Protein AF-A0A1J1GXZ6-F1 (afdb_monomer)

Foldseek 3Di:
DDDDPVVVVVVVVVVVVVVVVVVVVVVCVVVVVVVVVVVVVVVVVVVPDDDDDDDDDDDDDQPLVRLVVVVVVVLVVLVVVVVVLVVVLVVLLVVLVVVLLVVLVVLDDPVLCVVCVVVVVVLLVVLLVVLVPLLVVLVVLVVVLSVVLVVCVSVVVDVPSPVVSVVSSVVSVVSNVVSSVVSSVSSVVSSVVVSCVSRVVDDPPDDD

Radius of gyration: 25.33 Å; Cα contacts (8 Å, |Δi|>4): 51; chains: 1; bounding box: 65×29×76 Å

Organism: Plasmodium gallinaceum (NCBI:txid5849)

Solvent-accessible surface area (backbone atoms only — not comparable to full-atom values): 12063 Å² total; per-residue (Å²): 136,84,76,53,72,67,56,51,52,53,50,50,53,50,51,52,52,50,52,50,54,51,55,54,52,67,60,42,66,66,46,55,66,54,51,55,55,52,53,55,48,54,61,60,58,73,76,68,80,82,89,84,83,92,81,81,87,78,97,64,83,75,49,76,65,55,55,50,50,56,49,50,54,50,52,54,52,52,53,51,54,51,51,50,52,52,50,52,50,54,49,52,53,52,51,48,53,52,52,52,55,50,51,46,61,72,59,34,56,80,63,56,39,62,74,42,45,63,61,52,52,51,48,52,52,52,52,50,57,73,48,41,59,64,52,51,51,45,52,50,50,50,55,49,51,61,62,50,45,57,56,40,48,76,71,58,75,41,90,65,43,66,66,57,50,50,52,53,49,50,51,54,50,50,52,46,51,48,47,52,49,55,40,50,52,50,46,52,48,57,47,53,54,50,45,49,72,76,33,70,87,50,84,85,77,78,85,129

Nearest PDB structures (foldseek):
  3tul-assembly5_D  TM=3.861E-01  e=1.653E+00  Salmonella enterica subsp. enterica serovar Typhimurium
  6ixg-assembly2_B  TM=2.944E-01  e=1.564E+00  Homo sapiens
  6z6f-assembly1_C  TM=2.605E-01  e=9.727E+00  Saccharomyces cerevisiae S288C

Mean predicted aligned error: 15.23 Å

Structure (mmCIF, N/CA/C/O backbone):
data_AF-A0A1J1GXZ6-F1
#
_entry.id   AF-A0A1J1GXZ6-F1
#
loop_
_atom_site.group_PDB
_atom_site.id
_atom_site.type_symbol
_atom_site.label_atom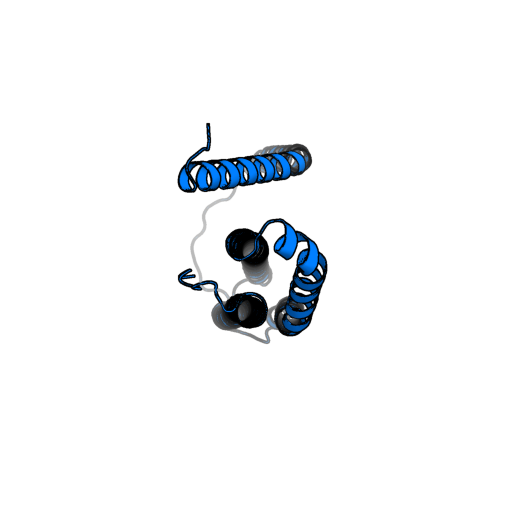_id
_atom_site.label_alt_id
_atom_site.label_comp_id
_atom_site.label_asym_id
_atom_site.label_entity_id
_atom_site.label_seq_id
_atom_site.pdbx_PDB_ins_code
_atom_site.Cartn_x
_atom_site.Cartn_y
_atom_site.Cartn_z
_atom_site.occupancy
_atom_site.B_iso_or_equiv
_atom_site.auth_seq_id
_atom_site.auth_comp_id
_atom_site.auth_asym_id
_atom_site.auth_atom_id
_atom_site.pdbx_PDB_model_num
ATOM 1 N N . MET A 1 1 ? 40.784 -0.610 -13.387 1.00 44.62 1 MET A N 1
ATOM 2 C CA . MET A 1 1 ? 40.343 -1.800 -12.629 1.00 44.62 1 MET A CA 1
ATOM 3 C C . MET A 1 1 ? 38.820 -1.776 -12.645 1.00 44.62 1 MET A C 1
ATOM 5 O O . MET A 1 1 ? 38.249 -0.899 -12.014 1.00 44.62 1 MET A O 1
ATOM 9 N N . MET A 1 2 ? 38.166 -2.590 -13.483 1.00 50.25 2 MET A N 1
ATOM 10 C CA . MET A 1 2 ? 36.698 -2.664 -13.496 1.00 50.25 2 MET A CA 1
ATOM 11 C C . MET A 1 2 ? 36.267 -3.551 -12.330 1.00 50.25 2 MET A C 1
ATOM 13 O O . MET A 1 2 ? 36.657 -4.715 -12.270 1.00 50.25 2 MET A O 1
ATOM 17 N N . PHE A 1 3 ? 35.522 -2.992 -11.380 1.00 57.12 3 PHE A N 1
ATOM 18 C CA . PHE A 1 3 ? 34.920 -3.782 -10.312 1.00 57.12 3 PHE A CA 1
ATOM 19 C C . PHE A 1 3 ? 33.878 -4.741 -10.898 1.00 57.12 3 PHE A C 1
ATOM 21 O O . PHE A 1 3 ? 33.215 -4.420 -11.886 1.00 57.12 3 PHE A O 1
ATOM 28 N N . SER A 1 4 ? 33.743 -5.933 -10.312 1.00 74.50 4 SER A N 1
ATOM 29 C CA . SER A 1 4 ? 32.741 -6.901 -10.762 1.00 74.50 4 SER A CA 1
ATOM 30 C C . SER A 1 4 ? 31.329 -6.345 -10.549 1.00 74.50 4 SER A C 1
ATOM 32 O O . SER A 1 4 ? 31.084 -5.609 -9.592 1.00 74.50 4 SER A O 1
ATOM 34 N N . LYS A 1 5 ? 30.378 -6.719 -11.417 1.00 57.16 5 LYS A N 1
ATOM 35 C CA . LYS A 1 5 ? 28.967 -6.305 -11.295 1.00 57.16 5 LYS A CA 1
ATOM 36 C C . LYS A 1 5 ? 28.413 -6.557 -9.886 1.00 57.16 5 LYS A C 1
ATOM 38 O O . LYS A 1 5 ? 27.773 -5.678 -9.324 1.00 57.16 5 LYS A O 1
ATOM 43 N N . ASN A 1 6 ? 28.755 -7.692 -9.276 1.00 60.62 6 ASN A N 1
ATOM 44 C CA . ASN A 1 6 ? 28.324 -8.024 -7.916 1.00 60.62 6 ASN A CA 1
ATOM 45 C C . ASN A 1 6 ? 28.905 -7.065 -6.868 1.00 60.62 6 ASN A C 1
ATOM 47 O O . ASN A 1 6 ? 28.189 -6.640 -5.970 1.00 60.62 6 ASN A O 1
ATOM 51 N N . PHE A 1 7 ? 30.174 -6.668 -6.999 1.00 70.56 7 PHE A N 1
ATOM 52 C CA . PHE A 1 7 ? 30.777 -5.684 -6.097 1.00 70.56 7 PHE A CA 1
ATOM 53 C C . PHE A 1 7 ? 30.070 -4.330 -6.188 1.00 70.56 7 PHE A C 1
ATOM 55 O O . PHE A 1 7 ? 29.802 -3.708 -5.167 1.00 70.56 7 PHE A O 1
ATOM 62 N N . ILE A 1 8 ? 29.717 -3.902 -7.401 1.00 69.69 8 ILE A N 1
ATOM 63 C CA . ILE A 1 8 ? 28.993 -2.650 -7.638 1.00 69.69 8 ILE A CA 1
ATOM 64 C C . ILE A 1 8 ? 27.598 -2.712 -6.994 1.00 69.69 8 ILE A C 1
ATOM 66 O O . ILE A 1 8 ? 27.220 -1.780 -6.292 1.00 69.69 8 ILE A O 1
ATOM 70 N N . ILE A 1 9 ? 26.873 -3.826 -7.142 1.00 63.03 9 ILE A N 1
ATOM 71 C CA . ILE A 1 9 ? 25.551 -4.040 -6.522 1.00 63.03 9 ILE A CA 1
ATOM 72 C C . ILE A 1 9 ? 25.630 -3.953 -5.000 1.00 63.03 9 ILE A C 1
ATOM 74 O O . ILE A 1 9 ? 24.875 -3.198 -4.385 1.00 63.03 9 ILE A O 1
ATOM 78 N N . TYR A 1 10 ? 26.561 -4.688 -4.388 1.00 69.75 10 TYR A N 1
ATOM 79 C CA . TYR A 1 10 ? 26.744 -4.656 -2.939 1.00 69.75 10 TYR A CA 1
ATOM 80 C C . TYR A 1 10 ? 27.151 -3.266 -2.457 1.00 69.75 10 TYR A C 1
ATOM 82 O O . TYR A 1 10 ? 26.628 -2.790 -1.454 1.00 69.75 10 TYR A O 1
ATOM 90 N N . PHE A 1 11 ? 28.041 -2.593 -3.186 1.00 74.06 11 PHE A N 1
ATOM 91 C CA . PHE A 1 11 ? 28.529 -1.273 -2.814 1.00 74.06 11 PHE A CA 1
ATOM 92 C C . PHE A 1 11 ? 27.434 -0.208 -2.894 1.00 74.06 11 PHE A C 1
ATOM 94 O O . PHE A 1 11 ? 27.272 0.555 -1.947 1.00 74.06 11 PHE A O 1
ATOM 101 N N . PHE A 1 12 ? 26.644 -0.172 -3.971 1.00 72.06 12 PHE A N 1
ATOM 102 C CA . PHE A 1 12 ? 25.539 0.780 -4.087 1.00 72.06 12 PHE A CA 1
ATOM 103 C C . PHE A 1 12 ? 24.415 0.469 -3.098 1.00 72.06 12 PHE A C 1
ATOM 105 O O . PHE A 1 12 ? 23.937 1.388 -2.441 1.00 72.06 12 PHE A O 1
ATOM 112 N N . SER A 1 13 ? 24.055 -0.802 -2.900 1.00 69.12 13 SER A N 1
ATOM 113 C CA . SER A 1 13 ? 23.049 -1.187 -1.896 1.00 69.12 13 SER A CA 1
ATOM 114 C C . SER A 1 13 ? 23.479 -0.776 -0.485 1.00 69.12 13 SER A C 1
ATOM 116 O O . SER A 1 13 ? 22.686 -0.224 0.274 1.00 69.12 13 SER A O 1
ATOM 118 N N . LEU A 1 14 ? 24.760 -0.967 -0.149 1.00 68.00 14 LEU A N 1
ATOM 119 C CA . LEU A 1 14 ? 25.337 -0.539 1.124 1.00 68.00 14 LEU A CA 1
ATOM 120 C C . LEU A 1 14 ? 25.385 0.992 1.244 1.00 68.00 14 LEU A C 1
ATOM 122 O O . LEU A 1 14 ? 25.041 1.532 2.291 1.00 68.00 14 LEU A O 1
ATOM 126 N N . LEU A 1 15 ? 25.780 1.700 0.183 1.00 80.00 15 LEU A N 1
ATOM 127 C CA . LEU A 1 15 ? 25.839 3.163 0.149 1.00 80.00 15 LEU A CA 1
ATOM 128 C C . LEU A 1 15 ? 24.450 3.777 0.366 1.00 80.00 15 LEU A C 1
ATOM 130 O O . LEU A 1 15 ? 24.304 4.704 1.160 1.00 80.00 15 LEU A O 1
ATOM 134 N N . PHE A 1 16 ? 23.427 3.240 -0.300 1.00 68.94 16 PHE A N 1
ATOM 135 C CA . PHE A 1 16 ? 22.048 3.695 -0.154 1.00 68.94 16 PHE A CA 1
ATOM 136 C C . PHE A 1 16 ? 21.459 3.338 1.212 1.00 68.94 16 PHE A C 1
ATOM 138 O O . PHE A 1 16 ? 20.809 4.189 1.816 1.00 68.94 16 PHE A O 1
ATOM 145 N N . LEU A 1 17 ? 21.747 2.147 1.751 1.00 72.38 17 LEU A N 1
ATOM 146 C CA . LEU A 1 17 ? 21.379 1.785 3.124 1.00 72.38 17 LEU A CA 1
ATOM 147 C C . LEU A 1 17 ? 21.993 2.765 4.135 1.00 72.38 17 LEU A C 1
ATOM 149 O O . LEU A 1 17 ? 21.307 3.244 5.032 1.00 72.38 17 LEU A O 1
ATOM 153 N N . LEU A 1 18 ? 23.273 3.110 3.970 1.00 62.41 18 LEU A N 1
ATOM 154 C CA . LEU A 1 18 ? 23.967 4.064 4.836 1.00 62.41 18 LEU A CA 1
ATOM 155 C C . LEU A 1 18 ? 23.393 5.481 4.708 1.00 62.41 18 LEU A C 1
ATOM 157 O O . LEU A 1 18 ? 23.176 6.137 5.725 1.00 62.41 18 LEU A O 1
ATOM 161 N N . LEU A 1 19 ? 23.093 5.942 3.492 1.00 68.38 19 LEU A N 1
ATOM 162 C CA . LEU A 1 19 ? 22.430 7.231 3.254 1.00 68.38 19 LEU A CA 1
ATOM 163 C C . LEU A 1 19 ? 21.035 7.280 3.885 1.00 68.38 19 LEU A C 1
ATOM 165 O O . LEU A 1 19 ? 20.679 8.283 4.502 1.00 68.38 19 LEU A O 1
ATOM 169 N N . HIS A 1 20 ? 20.274 6.190 3.797 1.00 61.88 20 HIS A N 1
ATOM 170 C CA . HIS A 1 20 ? 18.962 6.072 4.423 1.00 61.88 20 HIS A CA 1
ATOM 171 C C . HIS A 1 20 ? 19.062 6.084 5.956 1.00 61.88 20 HIS A C 1
ATOM 173 O O . HIS A 1 20 ? 18.360 6.851 6.612 1.00 61.88 20 HIS A O 1
ATOM 179 N N . CYS A 1 21 ? 20.009 5.338 6.533 1.00 55.59 21 CYS A N 1
ATOM 180 C CA . CYS A 1 21 ? 20.290 5.356 7.971 1.00 55.59 21 CYS A CA 1
ATOM 181 C C . CYS A 1 21 ? 20.705 6.748 8.476 1.00 55.59 21 CYS A C 1
ATOM 183 O O . CYS A 1 21 ? 20.302 7.148 9.569 1.00 55.59 21 CYS A O 1
ATOM 185 N N . MET A 1 22 ? 21.495 7.500 7.700 1.00 61.09 22 MET A N 1
ATOM 186 C CA . MET A 1 22 ? 21.878 8.870 8.057 1.00 61.09 22 MET A CA 1
ATOM 187 C C . MET A 1 22 ? 20.708 9.854 7.948 1.00 61.09 22 MET A C 1
ATOM 189 O O . MET A 1 22 ? 20.562 10.715 8.814 1.00 61.09 22 MET A O 1
ATOM 193 N N . HIS A 1 23 ? 19.846 9.707 6.939 1.00 56.53 23 HIS A N 1
ATOM 194 C CA . HIS A 1 23 ? 18.619 10.496 6.809 1.00 56.53 23 HIS A CA 1
ATOM 195 C C . HIS A 1 23 ? 17.664 10.264 7.997 1.00 56.53 23 HIS A C 1
ATOM 197 O O . HIS A 1 23 ? 17.141 11.215 8.577 1.00 56.53 23 HIS A O 1
ATOM 203 N N . ASP A 1 24 ? 17.503 9.012 8.431 1.00 51.62 24 ASP A N 1
ATOM 204 C CA . ASP A 1 24 ? 16.690 8.657 9.601 1.00 51.62 24 ASP A CA 1
ATOM 205 C C . ASP A 1 24 ? 17.293 9.151 10.926 1.00 51.62 24 ASP A C 1
ATOM 207 O O . ASP A 1 24 ? 16.566 9.550 11.839 1.00 51.62 24 ASP A O 1
ATOM 211 N N . MET A 1 25 ? 18.625 9.167 11.047 1.00 53.25 25 MET A N 1
ATOM 212 C CA . MET A 1 25 ? 19.315 9.753 12.203 1.00 53.25 25 MET A CA 1
ATOM 213 C C . MET A 1 25 ? 19.098 11.269 12.296 1.00 53.25 25 MET A C 1
ATOM 215 O O . MET A 1 25 ? 18.894 11.772 13.400 1.00 53.25 25 MET A O 1
ATOM 219 N N . LEU A 1 26 ? 19.046 11.982 11.165 1.00 48.38 26 LEU A N 1
ATOM 220 C CA . LEU A 1 26 ? 18.772 13.425 11.138 1.00 48.38 26 LEU A CA 1
ATOM 221 C C . LEU A 1 26 ? 17.354 13.764 11.638 1.00 48.38 26 LEU A C 1
ATOM 223 O O . LEU A 1 26 ? 17.140 14.805 12.256 1.00 48.38 26 LEU A O 1
ATOM 227 N N . HIS A 1 27 ? 16.381 12.867 11.446 1.00 46.84 27 HIS A N 1
ATOM 228 C CA . HIS A 1 27 ? 15.033 13.019 12.005 1.00 46.84 27 HIS A CA 1
ATOM 229 C C . HIS A 1 27 ? 14.925 12.628 13.490 1.00 46.84 27 HIS A C 1
ATOM 231 O O . HIS A 1 27 ? 13.992 13.065 14.172 1.00 46.84 27 HIS A O 1
ATOM 237 N N . LYS A 1 28 ? 15.877 11.852 14.029 1.00 46.91 28 LYS A N 1
ATOM 238 C CA . LYS A 1 28 ? 15.872 11.406 15.434 1.00 46.91 28 LYS A CA 1
ATOM 239 C C . LYS A 1 28 ? 16.368 12.452 16.436 1.00 46.91 28 LYS A C 1
ATOM 241 O O . LYS A 1 28 ? 16.038 12.325 17.616 1.00 46.91 28 LYS A O 1
ATOM 246 N N . GLU A 1 29 ? 17.064 13.510 16.020 1.00 43.66 29 GLU A N 1
ATOM 247 C CA . GLU A 1 29 ? 17.437 14.595 16.949 1.00 43.66 29 GLU A CA 1
ATOM 248 C C . GLU A 1 29 ? 16.209 15.333 17.517 1.00 43.66 29 GLU A C 1
ATOM 250 O O . GLU A 1 29 ? 16.221 15.733 18.681 1.00 43.66 29 GLU A O 1
ATOM 255 N N . ASN A 1 30 ? 15.085 15.370 16.789 1.00 42.62 30 ASN A N 1
ATOM 256 C CA . ASN A 1 30 ? 13.807 15.871 17.317 1.00 42.62 30 ASN A CA 1
ATOM 257 C C . ASN A 1 30 ? 13.096 14.886 18.270 1.00 42.62 30 ASN A C 1
ATOM 259 O O . ASN A 1 30 ? 12.279 15.304 19.090 1.00 42.62 30 ASN A O 1
ATOM 263 N N . LEU A 1 31 ? 13.417 13.588 18.219 1.00 40.34 31 LEU A N 1
ATOM 264 C CA . LEU A 1 31 ? 12.841 12.563 19.103 1.00 40.34 31 LEU A CA 1
ATOM 265 C C . LEU A 1 31 ? 13.472 12.563 20.501 1.00 40.34 31 LEU A C 1
ATOM 267 O O . LEU A 1 31 ? 12.797 12.214 21.472 1.00 40.34 31 LEU A O 1
ATOM 271 N N . ARG A 1 32 ? 14.734 12.994 20.634 1.00 37.97 32 ARG A N 1
ATOM 272 C CA . ARG A 1 32 ? 15.436 13.038 21.929 1.00 37.97 32 ARG A CA 1
ATOM 273 C C . ARG A 1 32 ? 14.768 14.013 22.910 1.00 37.97 32 ARG A C 1
ATOM 275 O O . ARG A 1 32 ? 14.572 13.665 24.070 1.00 37.97 32 ARG A O 1
ATOM 282 N N . LEU A 1 33 ? 14.291 15.157 22.410 1.00 43.38 33 LEU A N 1
ATOM 283 C CA . LEU A 1 33 ?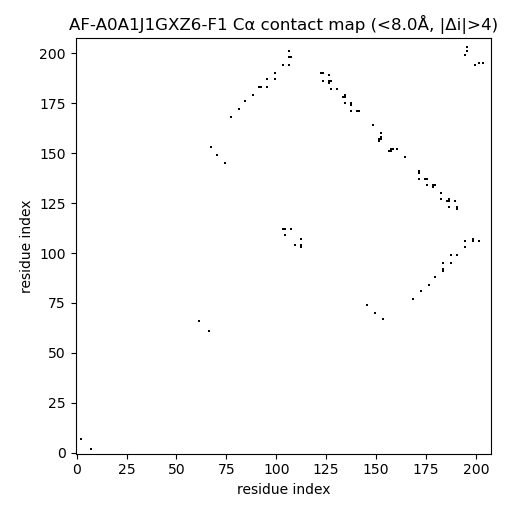 13.518 16.139 23.187 1.00 43.38 33 LEU A CA 1
ATOM 284 C C . LEU A 1 33 ? 12.126 15.629 23.610 1.00 43.38 33 LEU A C 1
ATOM 286 O O . LEU A 1 33 ? 11.600 16.050 24.642 1.00 43.38 33 LEU A O 1
ATOM 290 N N . VAL A 1 34 ? 11.518 14.722 22.839 1.00 43.41 34 VAL A N 1
ATOM 291 C CA . VAL A 1 34 ? 10.197 14.140 23.146 1.00 43.41 34 VAL A CA 1
ATOM 292 C C . VAL A 1 34 ? 10.315 12.999 24.163 1.00 43.41 34 VAL A C 1
ATOM 294 O O . VAL A 1 34 ? 9.481 12.889 25.064 1.00 43.41 34 VAL A O 1
ATOM 297 N N . LEU A 1 35 ? 11.372 12.189 24.070 1.00 39.31 35 LEU A N 1
ATOM 298 C CA . LEU A 1 35 ? 11.645 11.094 25.004 1.00 39.31 35 LEU A CA 1
ATOM 299 C C . LEU A 1 35 ? 12.059 11.598 26.394 1.00 39.31 35 LEU A C 1
ATOM 301 O O . LEU A 1 35 ? 11.560 11.069 27.387 1.00 39.31 35 LEU A O 1
ATOM 305 N N . GLU A 1 36 ? 12.861 12.666 26.487 1.00 42.88 36 GLU A N 1
ATOM 306 C CA . GLU A 1 36 ? 13.208 13.280 27.781 1.00 42.88 36 GLU A CA 1
ATOM 307 C C . GLU A 1 36 ? 11.971 13.831 28.511 1.00 42.88 36 GLU A C 1
ATOM 309 O O . GLU A 1 36 ? 11.829 13.633 29.717 1.00 42.88 36 GLU A O 1
ATOM 314 N N . ARG A 1 37 ? 11.003 14.426 27.795 1.00 44.56 37 ARG A N 1
ATOM 315 C CA . ARG A 1 37 ? 9.745 14.901 28.407 1.00 44.56 37 ARG A CA 1
ATOM 316 C C . ARG A 1 37 ? 8.845 13.768 28.902 1.00 44.56 37 ARG A C 1
ATOM 318 O O . ARG A 1 37 ? 8.173 13.937 29.9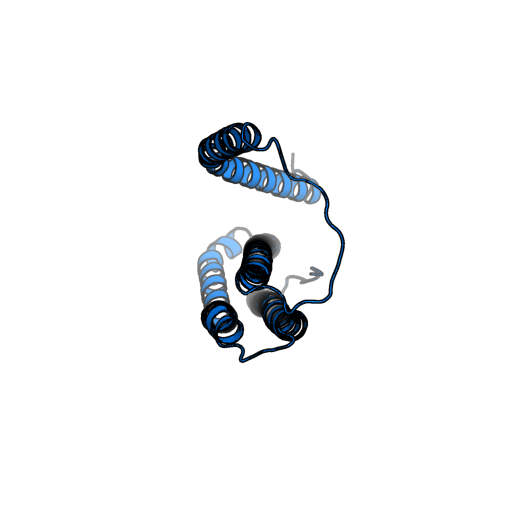18 1.00 44.56 37 ARG A O 1
ATOM 325 N N . ARG A 1 38 ? 8.807 12.631 28.198 1.00 42.94 38 ARG A N 1
ATOM 326 C CA . ARG A 1 38 ? 8.006 11.458 28.598 1.00 42.94 38 ARG A CA 1
ATOM 327 C C . ARG A 1 38 ? 8.602 10.768 29.826 1.00 42.94 38 ARG A C 1
ATOM 329 O O . ARG A 1 38 ? 7.859 10.418 30.734 1.00 42.94 38 ARG A O 1
ATOM 336 N N . TYR A 1 39 ? 9.927 10.646 29.885 1.00 41.38 39 TYR A N 1
ATOM 337 C CA . TYR A 1 39 ? 10.621 10.011 31.008 1.00 41.38 39 TYR A CA 1
ATOM 338 C C . TYR A 1 39 ? 10.498 10.824 32.308 1.00 41.38 39 TYR A C 1
ATOM 340 O O . TYR A 1 39 ? 10.236 10.261 33.367 1.00 41.38 39 TYR A O 1
ATOM 348 N N . VAL A 1 40 ? 10.588 12.160 32.226 1.00 49.84 40 VAL A N 1
ATOM 349 C CA . VAL A 1 40 ? 10.381 13.053 33.384 1.00 49.84 40 VAL A CA 1
ATOM 350 C C . VAL A 1 40 ? 8.938 13.000 33.901 1.00 49.84 40 VAL A C 1
ATOM 352 O O . VAL A 1 40 ? 8.727 13.077 35.108 1.00 49.84 40 VAL A O 1
ATOM 355 N N . ARG A 1 41 ? 7.944 12.822 33.018 1.00 48.97 41 ARG A N 1
ATOM 356 C CA . ARG A 1 41 ? 6.534 12.676 33.418 1.00 48.97 41 ARG A CA 1
ATOM 357 C C . ARG A 1 41 ? 6.278 11.358 34.160 1.00 48.97 41 ARG A C 1
ATOM 359 O O . ARG A 1 41 ? 5.707 11.391 35.241 1.00 48.97 41 ARG A O 1
ATOM 366 N N . ILE A 1 42 ? 6.802 10.245 33.646 1.00 53.66 42 ILE A N 1
ATOM 367 C CA . ILE A 1 42 ? 6.679 8.916 34.274 1.00 53.66 42 ILE A CA 1
ATOM 368 C C . ILE A 1 42 ? 7.375 8.880 35.649 1.00 53.66 42 ILE A C 1
ATOM 370 O O . ILE A 1 42 ? 6.864 8.293 36.597 1.00 53.66 42 ILE A O 1
ATOM 374 N N . LEU A 1 43 ? 8.517 9.562 35.800 1.00 45.44 43 LEU A N 1
ATOM 375 C CA . LEU A 1 43 ? 9.186 9.705 37.101 1.00 45.44 43 LEU A CA 1
ATOM 376 C C . LEU A 1 43 ? 8.407 10.582 38.098 1.00 45.44 43 LEU A C 1
ATOM 378 O O . LEU A 1 43 ? 8.559 10.402 39.304 1.00 45.44 43 LEU A O 1
ATOM 382 N N . ALA A 1 44 ? 7.591 11.527 37.623 1.00 50.84 44 ALA A N 1
ATOM 383 C CA . ALA A 1 44 ? 6.736 12.354 38.476 1.00 50.84 44 ALA A CA 1
ATOM 384 C C . ALA A 1 44 ? 5.442 11.630 38.894 1.00 50.84 44 ALA A C 1
ATOM 386 O O . ALA A 1 44 ? 4.947 11.866 39.995 1.00 50.84 44 ALA A O 1
ATOM 387 N N . GLU A 1 45 ? 4.922 10.745 38.041 1.00 52.44 45 GLU A N 1
ATOM 388 C CA . GLU A 1 45 ? 3.724 9.929 38.291 1.00 52.44 45 GLU A CA 1
ATOM 389 C C . GLU A 1 45 ? 4.014 8.776 39.272 1.00 52.44 45 GLU A C 1
ATOM 391 O O . GLU A 1 45 ? 3.243 8.566 40.204 1.00 52.44 45 GLU A O 1
ATOM 396 N N . ASN A 1 46 ? 5.192 8.143 39.199 1.00 46.06 46 ASN A N 1
ATOM 397 C CA . ASN A 1 46 ? 5.592 7.055 40.111 1.00 46.06 46 ASN A CA 1
ATOM 398 C C . ASN A 1 46 ? 5.878 7.479 41.570 1.00 46.06 46 ASN A C 1
ATOM 400 O O . ASN A 1 46 ? 6.150 6.626 42.409 1.00 46.06 46 ASN A O 1
ATOM 404 N N . ASN A 1 47 ? 5.835 8.775 41.895 1.00 46.16 47 ASN A N 1
ATOM 405 C CA . ASN A 1 47 ? 6.022 9.286 43.263 1.00 46.16 47 ASN A CA 1
ATOM 406 C C . ASN A 1 47 ? 4.695 9.538 44.010 1.00 46.16 47 ASN A C 1
ATOM 408 O O . ASN A 1 47 ? 4.708 10.189 45.057 1.00 46.16 47 ASN A O 1
ATOM 412 N N . ARG A 1 48 ? 3.546 9.098 43.473 1.00 48.56 48 ARG A N 1
ATOM 413 C CA . ARG A 1 48 ? 2.218 9.404 44.041 1.00 48.56 48 ARG A CA 1
ATOM 414 C C . ARG A 1 48 ? 1.338 8.223 44.441 1.00 48.56 48 ARG A C 1
ATOM 416 O O . ARG A 1 48 ? 0.241 8.481 44.919 1.00 48.56 48 ARG A O 1
ATOM 423 N N . GLU A 1 49 ? 1.789 6.982 44.332 1.00 42.50 49 GLU A N 1
ATOM 424 C CA . GLU A 1 49 ? 0.930 5.826 44.622 1.00 42.50 49 GLU A CA 1
ATOM 425 C C . GLU A 1 49 ? 1.511 4.954 45.738 1.00 42.50 49 GLU A C 1
ATOM 427 O O . GLU A 1 49 ? 2.026 3.864 45.509 1.00 42.50 49 GLU A O 1
ATOM 432 N N . ASP A 1 50 ? 1.398 5.458 46.968 1.00 41.50 50 ASP A N 1
ATOM 433 C CA . ASP A 1 50 ? 1.093 4.586 48.097 1.00 41.50 50 ASP A CA 1
ATOM 434 C C . ASP A 1 50 ? -0.435 4.501 48.207 1.00 41.50 50 ASP A C 1
ATOM 436 O O . ASP A 1 50 ? -1.126 5.519 48.136 1.00 41.50 50 ASP A O 1
ATOM 440 N N . ASP A 1 51 ? -0.906 3.281 48.469 1.00 42.88 51 ASP A N 1
ATOM 441 C CA . ASP A 1 51 ? -2.222 2.933 49.016 1.00 42.88 51 ASP A CA 1
ATOM 442 C C . ASP A 1 51 ? -3.334 2.567 48.014 1.00 42.88 51 ASP A C 1
ATOM 444 O O . ASP A 1 51 ? -4.231 3.360 47.748 1.00 42.88 51 ASP A O 1
ATOM 448 N N . ILE A 1 52 ? -3.361 1.303 47.553 1.00 39.59 52 ILE A N 1
ATOM 449 C CA . ILE A 1 52 ? -4.636 0.624 47.251 1.00 39.59 52 ILE A CA 1
ATOM 450 C C . ILE A 1 52 ? -4.657 -0.804 47.815 1.00 39.59 52 ILE A C 1
ATOM 452 O O . ILE A 1 52 ? -3.902 -1.701 47.440 1.00 39.59 52 ILE A O 1
ATOM 456 N N . CYS A 1 53 ? -5.601 -0.970 48.739 1.00 31.48 53 CYS A N 1
ATOM 457 C CA . CYS A 1 53 ? -6.043 -2.179 49.410 1.00 31.48 53 CYS A CA 1
ATOM 458 C C . CYS A 1 53 ? -6.791 -3.128 48.455 1.00 31.48 53 CYS A C 1
ATOM 460 O O . CYS A 1 53 ? -7.673 -2.726 47.700 1.00 31.48 53 CYS A O 1
ATOM 462 N N . ILE A 1 54 ? -6.459 -4.416 48.550 1.00 41.25 54 ILE A N 1
ATOM 463 C CA . ILE A 1 54 ? -7.091 -5.536 47.846 1.00 41.25 54 ILE A CA 1
ATOM 464 C C . ILE A 1 54 ? -8.552 -5.695 48.292 1.00 41.25 54 ILE A C 1
ATOM 466 O O . ILE A 1 54 ? -8.799 -5.938 49.476 1.00 41.25 54 ILE A O 1
ATOM 470 N N . LYS A 1 55 ? -9.505 -5.715 47.347 1.00 31.27 55 LYS A N 1
ATOM 471 C CA . LYS A 1 55 ? -10.773 -6.448 47.506 1.00 31.27 55 LYS A CA 1
ATOM 472 C C . LYS A 1 55 ? -11.228 -7.137 46.221 1.00 31.27 55 LYS A C 1
ATOM 474 O O . LYS A 1 55 ? -11.046 -6.664 45.110 1.00 31.27 55 LYS A O 1
ATOM 479 N N . THR A 1 56 ? -11.785 -8.311 46.466 1.00 30.25 56 THR A N 1
ATOM 480 C CA . THR A 1 56 ? -12.108 -9.415 45.572 1.00 30.25 56 THR A CA 1
ATOM 481 C C . THR A 1 56 ? -13.458 -9.233 44.869 1.00 30.25 56 THR A C 1
ATOM 483 O O . THR A 1 56 ? -14.419 -8.821 45.509 1.00 30.25 56 THR A O 1
ATOM 486 N N . GLN A 1 57 ? -13.484 -9.620 43.587 1.00 43.09 57 GLN A N 1
ATOM 487 C CA . GLN A 1 57 ? -14.585 -10.107 42.732 1.00 43.09 57 GLN A CA 1
ATOM 488 C C . GLN A 1 57 ? -16.046 -9.809 43.121 1.00 43.09 57 GLN A C 1
ATOM 490 O O . GLN A 1 57 ? -16.539 -10.321 44.122 1.00 43.09 57 GLN A O 1
ATOM 495 N N . ASN A 1 58 ? -16.785 -9.214 42.177 1.00 30.66 58 ASN A N 1
ATOM 496 C CA . ASN A 1 58 ? -18.109 -9.677 41.743 1.00 30.66 58 ASN A CA 1
ATOM 497 C C . ASN A 1 58 ? -18.375 -9.226 40.296 1.00 30.66 58 ASN A C 1
ATOM 499 O O . ASN A 1 58 ? -17.867 -8.200 39.865 1.00 30.66 58 ASN A O 1
ATOM 503 N N . LYS A 1 59 ? -19.130 -10.035 39.541 1.00 45.88 59 LYS A N 1
ATOM 504 C CA . LYS A 1 59 ? -19.627 -9.709 38.196 1.00 45.88 59 LYS A CA 1
ATOM 505 C C . LYS A 1 59 ? -20.571 -8.508 38.291 1.00 45.88 59 LYS A C 1
ATOM 507 O O . LYS A 1 59 ? -21.696 -8.681 38.752 1.00 45.88 59 LYS A O 1
ATOM 512 N N . GLU A 1 60 ? -20.133 -7.349 37.834 1.00 41.50 60 GLU A N 1
ATOM 513 C CA . GLU A 1 60 ? -20.957 -6.158 37.634 1.00 41.50 60 GLU A CA 1
ATOM 514 C C . GLU A 1 60 ? -20.713 -5.673 36.204 1.00 41.50 60 GLU A C 1
ATOM 516 O O . GLU A 1 60 ? -19.636 -5.893 35.658 1.00 41.50 60 GLU A O 1
ATOM 521 N N . GLU A 1 61 ? -21.754 -5.141 35.565 1.00 49.81 61 GLU A N 1
ATOM 522 C CA . GLU A 1 61 ? -21.654 -4.454 34.277 1.00 49.81 61 GLU A CA 1
ATOM 523 C C . GLU A 1 61 ? -20.463 -3.493 34.328 1.00 49.81 61 GLU A C 1
ATOM 525 O O . GLU A 1 61 ? -20.423 -2.653 35.230 1.00 49.81 61 GLU A O 1
ATOM 530 N N . ASP A 1 62 ? -19.498 -3.667 33.412 1.00 48.41 62 ASP A N 1
ATOM 531 C CA . ASP A 1 62 ? -18.279 -2.855 33.356 1.00 48.41 62 ASP A CA 1
ATOM 532 C C . ASP A 1 62 ? -18.660 -1.384 33.527 1.00 48.41 62 ASP A C 1
ATOM 534 O O . ASP A 1 62 ? -19.558 -0.873 32.839 1.00 48.41 62 ASP A O 1
ATOM 538 N N . SER A 1 63 ? -18.018 -0.707 34.481 1.00 54.59 63 SER A N 1
ATOM 539 C CA . SER A 1 63 ? -18.362 0.686 34.742 1.00 54.59 63 SER A CA 1
ATOM 540 C C . SER A 1 63 ? -18.119 1.504 33.460 1.00 54.59 63 SER A C 1
ATOM 542 O O . SER A 1 63 ? -17.209 1.177 32.689 1.00 54.59 63 SER A O 1
ATOM 544 N N . PRO A 1 64 ? -18.893 2.571 33.190 1.00 61.53 64 PRO A N 1
ATOM 545 C CA . PRO A 1 64 ? -18.722 3.382 31.981 1.00 61.53 64 PRO A CA 1
ATOM 546 C C . PRO A 1 64 ? -17.280 3.869 31.760 1.00 61.53 64 PRO A C 1
ATOM 548 O O . PRO A 1 64 ? -16.870 4.073 30.617 1.00 61.53 64 PRO A O 1
ATOM 551 N N . ASP A 1 65 ? -16.518 4.013 32.848 1.00 68.19 65 ASP A N 1
ATOM 552 C CA . ASP A 1 65 ? -15.115 4.417 32.839 1.00 68.19 65 ASP A CA 1
ATOM 553 C C . ASP A 1 65 ? -14.183 3.274 32.378 1.00 68.19 65 ASP A C 1
ATOM 555 O O . ASP A 1 65 ? -13.287 3.508 31.570 1.00 68.19 65 ASP A O 1
ATOM 559 N N . GLU A 1 66 ? -14.445 2.019 32.764 1.00 75.38 66 GLU A N 1
ATOM 560 C CA . GLU A 1 66 ? -13.642 0.851 32.349 1.00 75.38 66 GLU A CA 1
ATOM 561 C C . GLU A 1 66 ? -13.802 0.544 30.852 1.00 75.38 66 GLU A C 1
ATOM 563 O O . GLU A 1 66 ? -12.829 0.245 30.155 1.00 75.38 66 GLU A O 1
ATOM 568 N N . VAL A 1 67 ? -15.022 0.671 30.317 1.00 74.38 67 VAL A N 1
ATOM 569 C CA . VAL A 1 67 ? -15.288 0.501 28.876 1.00 74.38 67 VAL A CA 1
ATOM 570 C C . VAL A 1 67 ? -14.563 1.566 28.055 1.00 74.38 67 VAL A C 1
ATOM 572 O O . VAL A 1 67 ? -14.041 1.277 26.973 1.00 74.38 67 VAL A O 1
ATOM 575 N N . LEU A 1 68 ? -14.515 2.799 28.562 1.00 78.44 68 LEU A N 1
ATOM 576 C CA . LEU A 1 68 ? -13.847 3.909 27.896 1.00 78.44 68 LEU A CA 1
ATOM 577 C C . LEU A 1 68 ? -12.324 3.735 27.897 1.00 78.44 68 LEU A C 1
ATOM 579 O O . LEU A 1 68 ? -11.687 3.995 26.874 1.00 78.44 68 LEU A O 1
ATOM 583 N N . ASP A 1 69 ? -11.750 3.259 28.999 1.00 84.50 69 ASP A N 1
ATOM 584 C CA . ASP A 1 69 ? -10.320 2.967 29.101 1.00 84.50 69 ASP A CA 1
ATOM 585 C C . ASP A 1 69 ? -9.909 1.832 28.157 1.00 84.50 69 ASP A C 1
ATOM 587 O O . ASP A 1 69 ? -8.994 2.013 27.347 1.00 84.50 69 ASP A O 1
ATOM 591 N N . MET A 1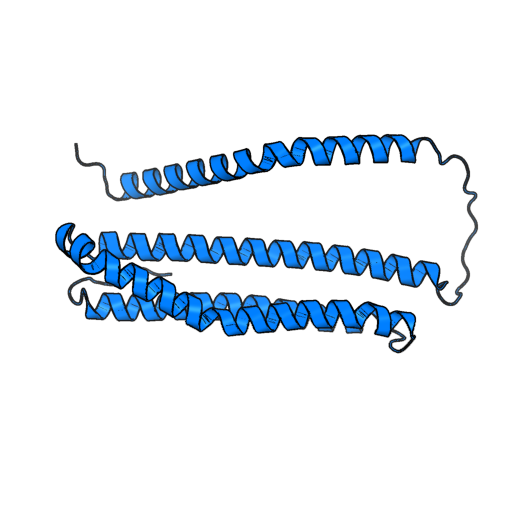 70 ? -10.656 0.723 28.133 1.00 84.00 70 MET A N 1
ATOM 592 C CA . MET A 1 70 ? -10.425 -0.373 27.181 1.00 84.00 70 MET A CA 1
ATOM 593 C C . MET A 1 70 ? -10.529 0.085 25.719 1.00 84.00 70 MET A C 1
ATOM 595 O O . MET A 1 70 ? -9.739 -0.327 24.865 1.00 84.00 70 MET A O 1
ATOM 599 N N . LEU A 1 71 ? -11.494 0.955 25.407 1.00 83.94 71 LEU A N 1
ATOM 600 C CA . LEU A 1 71 ? -11.635 1.534 24.072 1.00 83.94 71 LEU A CA 1
ATOM 601 C C . LEU A 1 71 ? -10.435 2.420 23.710 1.00 83.94 71 LEU A C 1
ATOM 603 O O . LEU A 1 71 ? -9.926 2.347 22.589 1.00 83.94 71 LEU A O 1
ATOM 607 N N . ASN A 1 72 ? -9.967 3.252 24.639 1.00 86.00 72 ASN A N 1
ATOM 608 C CA . ASN A 1 72 ? -8.814 4.119 24.417 1.00 86.00 72 ASN A CA 1
ATOM 609 C C . ASN A 1 72 ? -7.537 3.303 24.169 1.00 86.00 72 ASN A C 1
ATOM 611 O O . ASN A 1 72 ? -6.785 3.623 23.245 1.00 86.00 72 ASN A O 1
ATOM 615 N N . GLU A 1 73 ? -7.307 2.238 24.938 1.00 90.00 73 GLU A N 1
ATOM 616 C CA . GLU A 1 73 ? -6.186 1.315 24.725 1.00 90.00 73 GLU A CA 1
ATOM 617 C C . GLU A 1 73 ? -6.254 0.644 23.349 1.00 90.00 73 GLU A C 1
ATOM 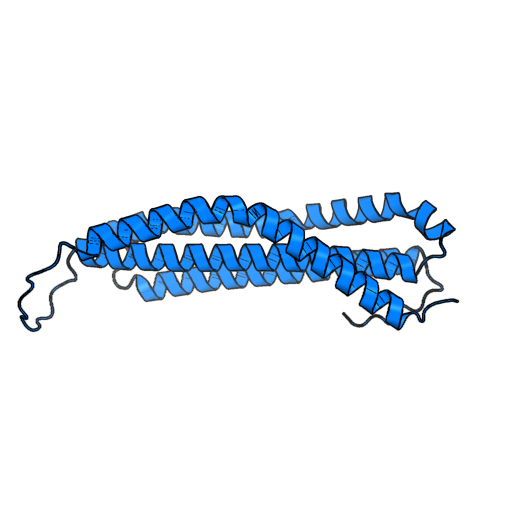619 O O . GLU A 1 73 ? -5.259 0.604 22.615 1.00 90.00 73 GLU A O 1
ATOM 624 N N . PHE A 1 74 ? -7.441 0.174 22.956 1.00 89.44 74 PHE A N 1
ATOM 625 C CA . PHE A 1 74 ? -7.657 -0.419 21.641 1.00 89.44 74 PHE A CA 1
ATOM 626 C C . PHE A 1 74 ? -7.371 0.577 20.507 1.00 89.44 74 PHE A C 1
ATOM 628 O O . PHE A 1 74 ? -6.644 0.250 19.565 1.00 89.44 74 PHE A O 1
ATOM 635 N N . ILE A 1 75 ? -7.874 1.812 20.605 1.00 88.31 75 ILE A N 1
ATOM 636 C CA . ILE A 1 75 ? -7.627 2.860 19.603 1.00 88.31 75 ILE A CA 1
ATOM 637 C C . ILE A 1 75 ? -6.127 3.146 19.480 1.00 88.31 75 ILE A C 1
ATOM 639 O O . ILE A 1 75 ? -5.621 3.220 18.361 1.00 88.31 75 ILE A O 1
ATOM 643 N N . GLN A 1 76 ? -5.398 3.249 20.596 1.00 91.00 76 GLN A N 1
ATOM 644 C CA . GLN A 1 76 ? -3.947 3.468 20.572 1.00 91.00 76 GLN A CA 1
ATOM 645 C C . GLN A 1 76 ? -3.199 2.321 19.883 1.00 91.00 76 GLN A C 1
ATOM 647 O O . GLN A 1 76 ? -2.281 2.562 19.092 1.00 91.00 76 GLN A O 1
ATOM 652 N N . LYS A 1 77 ? -3.589 1.069 20.154 1.00 92.69 77 LYS A N 1
ATOM 653 C CA . LYS A 1 77 ? -3.015 -0.108 19.490 1.00 92.69 77 LYS A CA 1
ATOM 654 C C . LYS A 1 77 ? -3.234 -0.041 17.979 1.00 92.69 77 LYS A C 1
ATOM 656 O O . LYS A 1 77 ? -2.284 -0.195 17.213 1.00 92.69 77 LYS A O 1
ATOM 661 N N . VAL A 1 78 ? -4.462 0.241 17.557 1.00 92.38 78 VAL A N 1
ATOM 662 C CA . VAL A 1 78 ? -4.828 0.328 16.141 1.00 92.38 78 VAL A CA 1
ATOM 663 C C . VAL A 1 78 ? -4.109 1.478 15.429 1.00 92.38 78 VAL A C 1
ATOM 665 O O . VAL A 1 78 ? -3.626 1.303 14.313 1.00 92.38 78 VAL A O 1
ATOM 668 N N . GLU A 1 79 ? -3.972 2.643 16.063 1.00 90.88 79 GLU A N 1
ATOM 669 C CA . GLU A 1 79 ? -3.200 3.762 15.508 1.00 90.88 79 GLU A CA 1
ATOM 670 C C . GLU A 1 79 ? -1.734 3.393 15.282 1.00 90.88 79 GLU A C 1
ATOM 672 O O . GLU A 1 79 ? -1.168 3.720 14.235 1.00 90.88 79 GLU A O 1
ATOM 677 N N . LYS A 1 80 ? -1.129 2.689 16.242 1.00 93.62 80 LYS A N 1
ATOM 678 C CA . LYS A 1 80 ? 0.253 2.226 16.131 1.00 93.62 80 LYS A CA 1
ATOM 679 C C . LYS A 1 80 ? 0.414 1.234 14.979 1.00 93.62 80 LYS A C 1
ATOM 681 O O . LYS A 1 80 ? 1.309 1.407 14.154 1.00 93.62 80 LYS A O 1
ATOM 686 N N . GLU A 1 81 ? -0.462 0.235 14.889 1.00 93.12 81 GLU A N 1
ATOM 687 C CA . GLU A 1 81 ? -0.449 -0.732 13.784 1.00 93.12 81 GLU A CA 1
ATOM 688 C C . GLU A 1 81 ? -0.655 -0.034 12.431 1.00 93.12 81 GLU A C 1
ATOM 690 O O . GLU A 1 81 ? 0.048 -0.318 11.462 1.00 93.12 81 GLU A O 1
ATOM 695 N N . TRP A 1 82 ? -1.566 0.938 12.355 1.00 93.12 82 TRP A N 1
ATOM 696 C CA . TRP A 1 82 ? -1.786 1.724 11.143 1.00 93.12 82 TRP A CA 1
ATOM 697 C C . TRP A 1 82 ? -0.548 2.535 10.732 1.00 93.12 82 TRP A C 1
ATOM 699 O O . TRP A 1 82 ? -0.209 2.616 9.548 1.00 93.12 82 TRP A O 1
ATOM 709 N N . GLU A 1 83 ? 0.166 3.126 11.690 1.00 91.19 83 GLU A N 1
ATOM 710 C CA . GLU A 1 83 ? 1.432 3.811 11.429 1.00 91.19 83 GLU A CA 1
ATOM 711 C C . GLU A 1 83 ? 2.499 2.844 10.889 1.00 91.19 83 GLU A C 1
ATOM 713 O O . GLU A 1 83 ? 3.209 3.177 9.936 1.00 91.19 83 GLU A O 1
ATOM 718 N N . GLU A 1 84 ? 2.590 1.637 11.448 1.00 90.88 84 GLU A N 1
ATOM 719 C CA . GLU A 1 84 ? 3.494 0.582 10.979 1.00 90.88 84 GLU A CA 1
ATOM 720 C C . GLU A 1 84 ? 3.161 0.134 9.546 1.00 90.88 84 GLU A C 1
ATOM 722 O O . GLU A 1 84 ? 4.064 0.049 8.710 1.00 90.88 84 GLU A O 1
ATOM 727 N N . LEU A 1 85 ? 1.878 -0.039 9.209 1.00 87.88 85 LEU A N 1
ATOM 728 C CA . LEU A 1 85 ? 1.437 -0.335 7.838 1.00 87.88 85 LEU A CA 1
ATOM 729 C C . LEU A 1 85 ? 1.817 0.784 6.860 1.00 87.88 85 LEU A C 1
ATOM 731 O O . LEU A 1 85 ? 2.291 0.516 5.756 1.00 87.88 85 LEU A O 1
ATOM 735 N N . ASN A 1 86 ? 1.667 2.049 7.264 1.00 87.44 86 ASN A N 1
ATOM 736 C CA . ASN A 1 86 ? 2.067 3.187 6.435 1.00 87.44 86 ASN A CA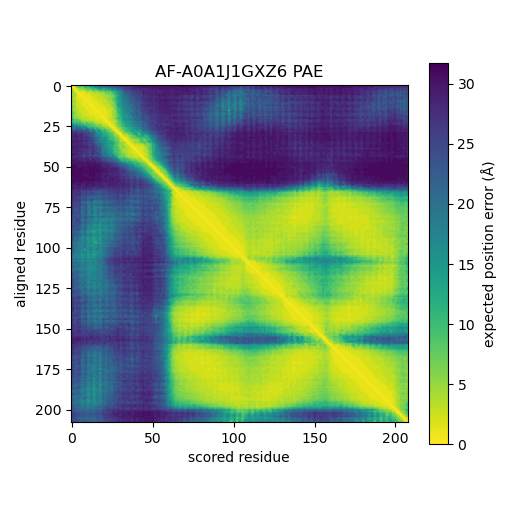 1
ATOM 737 C C . ASN A 1 86 ? 3.587 3.247 6.228 1.00 87.44 86 ASN A C 1
ATOM 739 O O . ASN A 1 86 ? 4.046 3.583 5.135 1.00 87.44 86 ASN A O 1
ATOM 743 N N . LYS A 1 87 ? 4.381 2.905 7.250 1.00 85.75 87 LYS A N 1
ATOM 744 C CA . LYS A 1 87 ? 5.842 2.775 7.122 1.00 85.75 87 LYS A CA 1
ATOM 745 C C . LYS A 1 87 ? 6.211 1.647 6.162 1.00 85.75 87 LYS A C 1
ATOM 747 O O . LYS A 1 87 ? 7.026 1.868 5.270 1.00 85.75 87 LYS A O 1
ATOM 752 N N . MET A 1 88 ? 5.572 0.483 6.287 1.00 85.81 88 MET A N 1
ATOM 753 C CA . MET A 1 88 ? 5.784 -0.656 5.390 1.00 85.81 88 MET A CA 1
ATOM 754 C C . MET A 1 88 ? 5.458 -0.299 3.935 1.00 85.81 88 MET A C 1
ATOM 756 O O . MET A 1 88 ? 6.232 -0.618 3.037 1.00 85.81 88 MET A O 1
ATOM 760 N N . GLN A 1 89 ? 4.346 0.401 3.699 1.00 83.50 89 GLN A N 1
ATOM 761 C CA . GLN A 1 89 ? 3.971 0.869 2.367 1.00 83.50 89 GLN A CA 1
ATOM 762 C C . GLN A 1 89 ? 5.039 1.806 1.783 1.00 83.50 89 GLN A C 1
ATOM 764 O O . GLN A 1 89 ? 5.501 1.588 0.669 1.00 83.50 89 GLN A O 1
ATOM 769 N N . LYS A 1 90 ? 5.486 2.820 2.539 1.00 82.56 90 LYS A N 1
ATOM 770 C CA . LYS A 1 90 ? 6.542 3.745 2.084 1.00 82.56 90 LYS A CA 1
ATOM 771 C C . LYS A 1 90 ? 7.854 3.025 1.777 1.00 82.56 90 LYS A C 1
ATOM 773 O O . LYS A 1 90 ? 8.537 3.375 0.813 1.00 82.56 90 LYS A O 1
ATOM 778 N N . PHE A 1 91 ? 8.202 2.030 2.591 1.00 77.56 91 PHE A N 1
ATOM 779 C CA . PHE A 1 91 ? 9.375 1.197 2.365 1.00 77.56 91 PHE A CA 1
ATOM 780 C C . PHE A 1 91 ? 9.253 0.416 1.051 1.00 77.56 91 PHE A C 1
ATOM 782 O O . PHE A 1 91 ? 10.135 0.544 0.207 1.00 77.56 91 PHE A O 1
ATOM 789 N N . LYS A 1 92 ? 8.133 -0.288 0.827 1.00 78.06 92 LYS A N 1
ATOM 790 C CA . LYS A 1 92 ? 7.857 -1.002 -0.434 1.00 78.06 92 LYS A CA 1
ATOM 791 C C . LYS A 1 92 ? 7.908 -0.078 -1.651 1.00 78.06 92 LYS A C 1
ATOM 793 O O . LYS A 1 92 ? 8.466 -0.451 -2.674 1.00 78.06 92 LYS A O 1
ATOM 798 N N . ASP A 1 93 ? 7.373 1.135 -1.537 1.00 77.25 93 ASP A N 1
ATOM 799 C CA . ASP A 1 93 ? 7.400 2.125 -2.620 1.00 77.25 93 ASP A CA 1
ATOM 800 C C . ASP A 1 93 ? 8.827 2.554 -2.970 1.00 77.25 93 ASP A C 1
ATOM 802 O O . ASP A 1 93 ? 9.173 2.712 -4.141 1.00 77.25 93 ASP A O 1
ATOM 806 N N . SER A 1 94 ? 9.659 2.737 -1.947 1.00 78.56 94 SER A N 1
ATOM 807 C CA . SER A 1 94 ? 11.061 3.126 -2.104 1.00 78.56 94 SER A CA 1
ATOM 808 C C . SER A 1 94 ? 11.890 1.987 -2.693 1.00 78.56 94 SER A C 1
ATOM 810 O O . SER A 1 94 ? 12.676 2.206 -3.614 1.00 78.56 94 SER A O 1
ATOM 812 N N . GLU A 1 95 ? 11.676 0.769 -2.194 1.00 78.50 95 GLU A N 1
ATOM 813 C CA . GLU A 1 95 ? 12.292 -0.455 -2.699 1.00 78.50 95 GLU A CA 1
ATOM 814 C C . GLU A 1 95 ? 11.940 -0.672 -4.171 1.00 78.50 95 GLU A C 1
ATOM 816 O O . GLU A 1 95 ? 12.837 -0.852 -4.991 1.00 78.50 95 GLU A O 1
ATOM 821 N N . LEU A 1 96 ? 10.659 -0.549 -4.524 1.00 78.75 96 LEU A N 1
ATOM 822 C CA . LEU A 1 96 ? 10.184 -0.676 -5.894 1.00 78.75 96 LEU A CA 1
ATOM 823 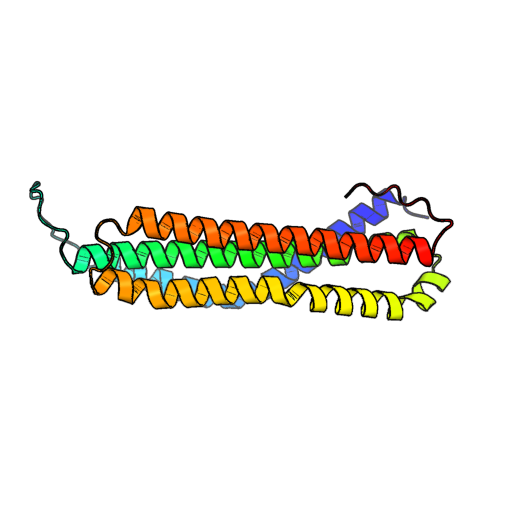C C . LEU A 1 96 ? 10.826 0.369 -6.812 1.00 78.75 96 LEU A C 1
ATOM 825 O O . LEU A 1 96 ? 11.388 0.008 -7.838 1.00 78.75 96 LEU A O 1
ATOM 829 N N . LYS A 1 97 ? 10.834 1.656 -6.439 1.00 76.75 97 LYS A N 1
ATOM 830 C CA . LYS A 1 97 ? 11.500 2.705 -7.238 1.00 76.75 97 LYS A CA 1
ATOM 831 C C . LYS A 1 97 ? 12.973 2.392 -7.493 1.00 76.75 97 LYS A C 1
ATOM 833 O O . LYS A 1 97 ? 13.456 2.561 -8.613 1.00 76.75 97 LYS A O 1
ATOM 838 N N . LEU A 1 98 ? 13.689 1.946 -6.463 1.00 77.31 98 LEU A N 1
ATOM 839 C CA . LEU A 1 98 ? 15.104 1.598 -6.570 1.00 77.31 98 LEU A CA 1
ATOM 840 C C . LEU A 1 98 ? 15.311 0.420 -7.525 1.00 77.31 98 LEU A C 1
ATOM 842 O O . LEU A 1 98 ? 16.157 0.480 -8.414 1.00 77.31 98 LEU A O 1
ATOM 846 N N . MET A 1 99 ? 14.510 -0.623 -7.341 1.00 76.75 99 MET A N 1
ATOM 847 C CA . MET A 1 99 ? 14.509 -1.838 -8.140 1.00 76.75 99 MET A CA 1
ATOM 848 C C . MET A 1 99 ? 14.286 -1.559 -9.630 1.00 76.75 99 MET A C 1
ATOM 850 O O . MET A 1 99 ? 15.082 -1.995 -10.461 1.00 76.75 99 MET A O 1
ATOM 854 N N . LEU A 1 100 ? 13.256 -0.782 -9.968 1.00 77.94 100 LEU A N 1
ATOM 855 C CA . LEU A 1 100 ? 12.954 -0.431 -11.358 1.00 77.94 100 LEU A CA 1
ATOM 856 C C . LEU A 1 100 ? 14.074 0.440 -11.948 1.00 77.94 100 LEU A C 1
ATOM 858 O O . LEU A 1 100 ? 14.563 0.162 -13.037 1.00 77.94 100 LEU A O 1
ATOM 862 N N . THR A 1 101 ? 14.588 1.416 -11.190 1.00 77.19 101 THR A N 1
ATOM 863 C CA . THR A 1 101 ? 15.685 2.289 -11.660 1.00 77.19 101 THR A CA 1
ATOM 864 C C . THR A 1 101 ? 16.940 1.478 -11.966 1.00 77.19 101 THR A C 1
ATOM 866 O O . THR A 1 101 ? 17.637 1.720 -12.954 1.00 77.19 101 THR A O 1
ATOM 869 N N . TYR A 1 102 ? 17.225 0.485 -11.127 1.00 76.69 102 TYR A N 1
ATOM 870 C CA . TYR A 1 102 ? 18.343 -0.420 -11.322 1.00 76.69 102 TYR A CA 1
ATOM 871 C C . TYR A 1 102 ? 18.173 -1.283 -12.575 1.00 76.69 102 TYR A C 1
ATOM 873 O O . TYR A 1 102 ? 19.109 -1.402 -13.366 1.00 76.69 102 TYR A O 1
ATOM 881 N N . GLU A 1 103 ? 16.988 -1.850 -12.798 1.00 76.44 103 GLU A N 1
ATOM 882 C CA . GLU A 1 103 ? 16.738 -2.641 -14.000 1.00 76.44 103 GLU A CA 1
ATOM 883 C C . GLU A 1 103 ? 16.843 -1.790 -15.272 1.00 76.44 103 GLU A C 1
ATOM 885 O O . GLU A 1 103 ? 17.392 -2.260 -16.267 1.00 76.44 103 GLU A O 1
ATOM 890 N N . MET A 1 104 ? 16.423 -0.520 -15.238 1.00 74.25 104 MET A N 1
ATOM 891 C CA . MET A 1 104 ? 16.573 0.400 -16.372 1.00 74.25 104 MET A CA 1
ATOM 892 C C . MET A 1 104 ? 18.050 0.612 -16.697 1.00 74.25 104 MET A C 1
ATOM 894 O O . MET A 1 104 ? 18.465 0.517 -17.851 1.00 74.25 104 MET A O 1
ATOM 898 N N . TYR A 1 105 ? 18.857 0.857 -15.664 1.00 75.19 105 TYR A N 1
ATOM 899 C CA . TYR A 1 105 ? 20.299 1.024 -15.802 1.00 75.19 105 TYR A CA 1
ATOM 900 C C . TYR A 1 105 ? 20.986 -0.232 -16.355 1.00 75.19 105 TYR A C 1
ATOM 902 O O . TYR A 1 105 ? 21.968 -0.130 -17.085 1.00 75.19 105 TYR A O 1
ATOM 910 N N . LEU A 1 106 ? 20.490 -1.423 -16.009 1.00 77.50 106 LEU A N 1
ATOM 911 C CA . LEU A 1 106 ? 21.008 -2.671 -16.564 1.00 77.50 106 LEU A CA 1
ATOM 912 C C . LEU A 1 106 ? 20.558 -2.928 -18.006 1.00 77.50 106 LEU A C 1
ATOM 914 O O . LEU A 1 106 ? 21.322 -3.543 -18.752 1.00 77.50 106 LEU A O 1
ATOM 918 N N . SER A 1 107 ? 19.341 -2.507 -18.356 1.00 72.38 107 SER A N 1
ATOM 919 C CA . SER A 1 107 ? 18.689 -2.814 -19.636 1.00 72.38 107 SER A CA 1
ATOM 920 C C . SER A 1 107 ? 19.133 -1.905 -20.780 1.00 72.38 107 SER A C 1
ATOM 922 O O . SER A 1 107 ? 19.075 -2.312 -21.937 1.00 72.38 107 SER A O 1
ATOM 924 N N . ALA A 1 108 ? 19.594 -0.696 -20.461 1.00 75.38 108 ALA A N 1
ATOM 925 C CA . ALA A 1 108 ? 19.971 0.325 -21.428 1.00 75.38 108 ALA A CA 1
ATOM 926 C C . ALA A 1 108 ? 21.493 0.535 -21.486 1.00 75.38 108 ALA A C 1
ATOM 928 O O . ALA A 1 108 ? 22.201 0.446 -20.480 1.00 75.38 108 ALA A O 1
ATOM 929 N N . SER A 1 109 ? 22.017 0.895 -22.659 1.00 77.56 109 SER A N 1
ATOM 930 C CA . SER A 1 109 ? 23.322 1.557 -22.730 1.00 77.56 109 SER A CA 1
ATOM 931 C C . SER A 1 109 ? 23.269 2.931 -22.044 1.00 77.56 109 SER A C 1
ATOM 933 O O . SER A 1 109 ? 22.202 3.506 -21.843 1.00 77.56 109 SER A O 1
ATOM 935 N N . THR A 1 110 ? 24.426 3.502 -21.695 1.00 73.50 110 THR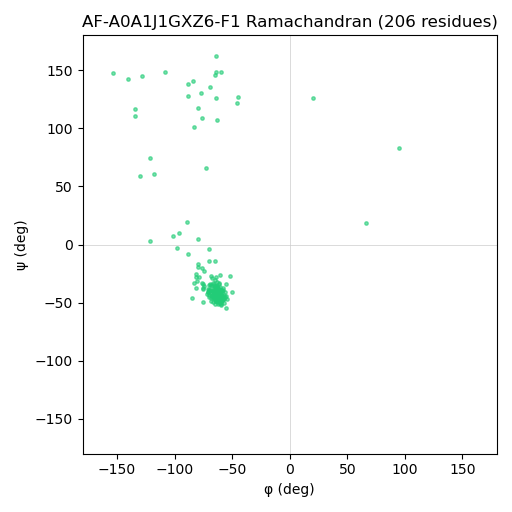 A N 1
ATOM 936 C CA . THR A 1 110 ? 24.490 4.822 -21.037 1.00 73.50 110 THR A CA 1
ATOM 937 C C . THR A 1 110 ? 23.779 5.926 -21.829 1.00 73.50 110 THR A C 1
ATOM 939 O O . THR A 1 110 ? 23.225 6.840 -21.219 1.00 73.50 110 THR A O 1
ATOM 942 N N . GLU A 1 111 ? 23.803 5.856 -23.163 1.00 74.62 111 GLU A N 1
ATOM 943 C CA . GLU A 1 111 ? 23.144 6.839 -24.031 1.00 74.62 111 GLU A CA 1
ATOM 944 C C . GLU A 1 111 ? 21.628 6.625 -24.048 1.00 74.62 111 GLU A C 1
ATOM 946 O O . GLU A 1 111 ? 20.877 7.540 -23.722 1.00 74.62 111 GLU A O 1
ATOM 951 N N . GLU A 1 112 ? 21.175 5.390 -24.274 1.00 78.25 112 GLU A N 1
ATOM 952 C CA . GLU A 1 112 ? 19.749 5.044 -24.247 1.00 78.25 112 GLU A CA 1
ATOM 953 C C . GLU A 1 112 ? 19.107 5.324 -22.879 1.00 78.25 112 GLU A C 1
ATOM 955 O O . GLU A 1 112 ? 17.965 5.776 -22.805 1.00 78.25 112 GLU A O 1
ATOM 960 N N . TYR A 1 113 ? 19.843 5.101 -21.784 1.00 74.69 113 TYR A N 1
ATOM 961 C CA . TYR A 1 113 ? 19.397 5.447 -20.436 1.00 74.69 113 TYR A CA 1
ATOM 962 C C . TYR A 1 113 ? 19.129 6.949 -20.319 1.00 74.69 113 TYR A C 1
ATOM 964 O O . TYR A 1 113 ? 18.100 7.348 -19.783 1.00 74.69 113 TYR A O 1
ATOM 972 N N . ARG A 1 114 ? 20.034 7.794 -20.835 1.00 76.94 114 ARG A N 1
ATOM 973 C CA . ARG A 1 114 ? 19.872 9.255 -20.804 1.00 76.94 114 ARG A CA 1
ATOM 974 C C . ARG A 1 114 ? 18.699 9.713 -21.658 1.00 76.94 114 ARG A C 1
ATOM 976 O O . ARG A 1 114 ? 17.936 10.560 -21.204 1.00 76.94 114 ARG A O 1
ATOM 983 N N . GLU A 1 115 ? 18.556 9.150 -22.852 1.00 83.81 115 GLU A N 1
ATOM 984 C CA . GLU A 1 115 ? 17.479 9.492 -23.784 1.00 83.81 115 GLU A CA 1
ATOM 985 C C . GLU A 1 115 ? 16.097 9.129 -23.225 1.00 83.81 115 GLU A C 1
ATOM 987 O O . GLU A 1 115 ? 15.146 9.887 -23.401 1.00 83.81 115 GLU A O 1
ATOM 992 N N . ASN A 1 116 ? 15.988 8.013 -22.499 1.00 80.62 116 ASN A N 1
ATOM 993 C CA . ASN A 1 116 ? 14.711 7.517 -21.980 1.00 80.62 116 ASN A CA 1
ATOM 994 C C . ASN A 1 116 ? 14.441 7.895 -20.511 1.00 80.62 116 ASN A C 1
ATOM 996 O O . ASN A 1 116 ? 13.368 7.586 -19.998 1.00 80.62 116 ASN A O 1
ATOM 1000 N N . LEU A 1 117 ? 15.369 8.571 -19.818 1.00 80.25 117 LEU A N 1
ATOM 1001 C CA . LEU A 1 117 ? 15.241 8.895 -18.387 1.00 80.25 117 LEU A CA 1
ATOM 1002 C C . LEU A 1 117 ? 14.000 9.741 -18.071 1.00 80.25 117 LEU A C 1
ATOM 1004 O O . LEU A 1 117 ? 13.348 9.517 -17.055 1.00 80.25 117 LEU A O 1
ATOM 1008 N N . SER A 1 118 ? 13.681 10.717 -18.927 1.00 82.94 118 SER A N 1
ATOM 1009 C CA . SER A 1 118 ? 12.487 11.554 -18.744 1.00 82.94 118 SER A CA 1
ATOM 1010 C C . SER A 1 118 ? 11.218 10.715 -18.842 1.00 82.94 118 SER A C 1
ATOM 1012 O O . SER A 1 118 ? 10.385 10.761 -17.947 1.00 82.94 118 SER A O 1
ATOM 1014 N N . GLU A 1 119 ? 11.117 9.893 -19.886 1.00 83.94 119 GLU A N 1
ATOM 1015 C CA . GLU A 1 119 ? 9.952 9.041 -20.123 1.00 83.94 119 GLU A CA 1
ATOM 1016 C C . GLU A 1 119 ? 9.778 7.984 -19.022 1.00 83.94 119 GLU A C 1
ATOM 1018 O O . GLU A 1 119 ? 8.659 7.684 -18.615 1.00 83.94 119 GLU A O 1
ATOM 1023 N N . TYR A 1 120 ? 10.887 7.463 -18.491 1.00 82.50 120 TYR A N 1
ATOM 1024 C CA . TYR A 1 120 ? 10.885 6.572 -17.334 1.00 82.50 120 TYR A CA 1
ATOM 1025 C C . TYR A 1 120 ? 10.312 7.240 -16.077 1.00 82.50 120 TYR A C 1
ATOM 1027 O O . TYR A 1 120 ? 9.464 6.656 -15.399 1.00 82.50 120 TYR A O 1
ATOM 1035 N N . ASN A 1 121 ? 10.752 8.463 -15.764 1.00 81.44 121 ASN A N 1
ATOM 1036 C CA . ASN A 1 121 ? 10.237 9.196 -14.607 1.00 81.44 121 ASN A CA 1
ATOM 1037 C C . ASN A 1 121 ? 8.748 9.533 -14.782 1.00 81.44 121 ASN A C 1
ATOM 1039 O O . ASN A 1 121 ? 7.969 9.327 -13.852 1.00 81.44 121 ASN A O 1
ATOM 1043 N N . ASP A 1 122 ? 8.339 9.947 -15.985 1.00 82.00 122 ASP A N 1
ATOM 1044 C CA . ASP A 1 122 ? 6.937 10.238 -16.300 1.00 82.00 122 ASP A CA 1
ATOM 1045 C C . ASP A 1 122 ? 6.054 8.989 -16.140 1.00 82.00 122 ASP A C 1
ATOM 1047 O O . ASP A 1 122 ? 4.969 9.056 -15.558 1.00 82.00 122 ASP A O 1
ATOM 1051 N N . LEU A 1 123 ? 6.524 7.824 -16.603 1.00 84.62 123 LEU A N 1
ATOM 1052 C CA . LEU A 1 123 ? 5.824 6.552 -16.419 1.00 84.62 123 LEU A CA 1
ATOM 1053 C C . LEU A 1 123 ? 5.641 6.226 -14.934 1.00 84.62 123 LEU A C 1
ATOM 1055 O O . LEU A 1 123 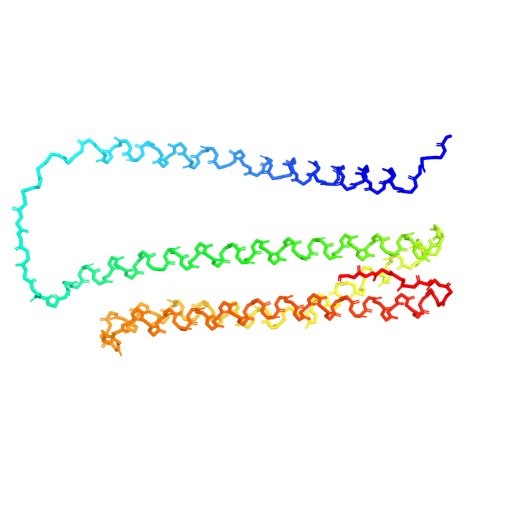? 4.537 5.867 -14.520 1.00 84.62 123 LEU A O 1
ATOM 1059 N N . LEU A 1 124 ? 6.703 6.339 -14.131 1.00 79.19 124 LEU A N 1
ATOM 1060 C CA . LEU A 1 124 ? 6.626 6.066 -12.696 1.00 79.19 124 LEU A CA 1
ATOM 1061 C C . LEU A 1 124 ? 5.597 6.957 -12.005 1.00 79.19 124 LEU A C 1
ATOM 1063 O O . LEU A 1 124 ? 4.804 6.449 -11.210 1.00 79.19 124 LEU A O 1
ATOM 1067 N N . ASP A 1 125 ? 5.589 8.249 -12.320 1.00 83.25 125 ASP A N 1
ATOM 1068 C CA . ASP A 1 125 ? 4.671 9.212 -11.720 1.00 83.25 125 ASP A CA 1
ATOM 1069 C C . ASP A 1 125 ? 3.220 8.941 -12.144 1.00 83.25 125 ASP A C 1
ATOM 1071 O O . ASP A 1 125 ? 2.326 8.887 -11.294 1.00 83.25 125 ASP A O 1
ATOM 1075 N N . ILE A 1 126 ? 2.976 8.674 -13.433 1.00 82.69 126 ILE A N 1
ATOM 1076 C CA . ILE A 1 126 ? 1.640 8.350 -13.957 1.00 82.69 126 ILE A CA 1
ATOM 1077 C C . ILE A 1 126 ? 1.101 7.072 -13.312 1.00 82.69 126 ILE A C 1
ATOM 1079 O O . ILE A 1 126 ? -0.031 7.052 -12.820 1.00 82.69 126 ILE A O 1
ATOM 1083 N N . VAL A 1 127 ? 1.893 5.998 -13.297 1.00 81.94 127 VAL A N 1
ATOM 1084 C CA . VAL A 1 127 ? 1.438 4.704 -12.778 1.00 81.94 127 VAL A CA 1
ATOM 1085 C C . VAL A 1 127 ? 1.269 4.765 -11.259 1.00 81.94 127 VAL A C 1
ATOM 1087 O O . VAL A 1 127 ? 0.326 4.176 -10.727 1.00 81.94 127 VAL A O 1
ATOM 1090 N N . GLN A 1 128 ? 2.108 5.514 -10.538 1.00 80.62 128 GLN A N 1
ATOM 1091 C CA . GLN A 1 128 ? 1.911 5.733 -9.103 1.00 80.62 128 GLN A CA 1
ATOM 1092 C C . GLN A 1 128 ? 0.618 6.491 -8.828 1.00 80.62 128 GLN A C 1
ATOM 1094 O O . GLN A 1 128 ? -0.181 5.999 -8.029 1.00 80.62 128 GLN A O 1
ATOM 1099 N N . ALA A 1 129 ? 0.373 7.601 -9.530 1.00 84.19 129 ALA A N 1
ATOM 1100 C CA . ALA A 1 129 ? -0.826 8.420 -9.372 1.00 84.19 129 ALA A CA 1
ATOM 1101 C C . ALA A 1 129 ? -2.114 7.641 -9.685 1.00 84.19 129 ALA A C 1
ATOM 1103 O O . ALA A 1 129 ? -3.080 7.691 -8.922 1.00 84.19 129 ALA A O 1
ATOM 1104 N N . GLN A 1 130 ? -2.124 6.845 -10.760 1.00 79.06 130 GLN A N 1
ATOM 1105 C CA . GLN A 1 130 ? -3.273 6.003 -11.127 1.00 79.06 130 GLN A CA 1
ATOM 1106 C C . GLN A 1 130 ? -3.634 4.976 -10.047 1.00 79.06 130 GLN A C 1
ATOM 1108 O O . GLN A 1 130 ? -4.791 4.570 -9.936 1.00 79.06 130 GLN A O 1
ATOM 1113 N N . ASN A 1 131 ? -2.662 4.572 -9.230 1.00 80.81 131 ASN A N 1
ATOM 1114 C CA . ASN A 1 131 ? -2.855 3.596 -8.166 1.00 80.81 131 ASN A CA 1
ATOM 1115 C C . ASN A 1 131 ? -2.976 4.229 -6.764 1.00 80.81 131 ASN A C 1
ATOM 1117 O O . ASN A 1 131 ? -3.053 3.499 -5.776 1.00 80.81 131 ASN A O 1
ATOM 1121 N N . GLU A 1 132 ? -3.043 5.561 -6.641 1.00 82.00 132 GLU A N 1
ATOM 1122 C CA . GLU A 1 132 ? -3.274 6.230 -5.349 1.00 82.00 132 GLU A CA 1
ATOM 1123 C C . GLU A 1 132 ? -4.729 6.149 -4.880 1.00 82.00 132 GLU A C 1
ATOM 1125 O O . GLU A 1 132 ? -4.986 6.064 -3.678 1.00 82.00 132 GLU A O 1
ATOM 1130 N N . ALA A 1 133 ? -5.696 6.148 -5.804 1.00 81.56 133 ALA A N 1
ATOM 1131 C CA . ALA A 1 133 ? -7.116 6.184 -5.450 1.00 81.56 133 ALA A CA 1
ATOM 1132 C C . ALA A 1 133 ? -7.551 5.022 -4.524 1.00 81.56 133 ALA A C 1
ATOM 1134 O O . ALA A 1 133 ? -8.156 5.309 -3.487 1.00 81.56 133 ALA A O 1
ATOM 1135 N N . PRO A 1 134 ? -7.184 3.747 -4.782 1.00 80.94 134 PRO A N 1
ATOM 1136 C CA . PRO A 1 134 ? -7.510 2.640 -3.877 1.00 80.94 134 PRO A CA 1
ATOM 1137 C C . PRO A 1 134 ? -6.864 2.769 -2.490 1.00 80.94 134 PRO A C 1
ATOM 1139 O O . PRO A 1 134 ? -7.435 2.335 -1.491 1.00 80.94 134 PRO A O 1
ATOM 1142 N N . LEU A 1 135 ? -5.670 3.361 -2.387 1.00 81.12 135 LEU A N 1
ATOM 1143 C CA . LEU A 1 135 ? -5.021 3.594 -1.092 1.00 81.12 135 LEU A CA 1
ATOM 1144 C C . LEU A 1 135 ? -5.732 4.694 -0.304 1.00 81.12 135 LEU A C 1
ATOM 1146 O O . LEU A 1 135 ? -5.936 4.556 0.903 1.00 81.12 135 LEU A O 1
ATOM 1150 N N . ASN A 1 136 ? -6.139 5.760 -0.991 1.00 84.94 136 ASN A N 1
ATOM 1151 C CA . ASN A 1 136 ? -6.891 6.857 -0.397 1.00 84.94 136 ASN A CA 1
ATOM 1152 C C . ASN A 1 136 ? -8.269 6.403 0.087 1.00 84.94 136 ASN A C 1
ATOM 1154 O O . ASN A 1 136 ? -8.687 6.813 1.167 1.00 84.94 136 ASN A O 1
ATOM 1158 N N . GLU A 1 137 ? -8.935 5.509 -0.644 1.00 87.75 137 GLU A N 1
ATOM 1159 C CA . GLU A 1 137 ? -10.200 4.909 -0.213 1.00 87.75 137 GLU A CA 1
ATOM 1160 C C . GLU A 1 137 ? -10.044 4.178 1.128 1.00 87.75 137 GLU A C 1
ATOM 1162 O O . GLU A 1 137 ? -10.817 4.414 2.053 1.00 87.75 137 GLU A O 1
ATOM 1167 N N . VAL A 1 138 ? -9.008 3.346 1.288 1.00 88.56 138 VAL A N 1
ATOM 1168 C CA . VAL A 1 138 ? -8.794 2.612 2.549 1.00 88.56 138 VAL A CA 1
ATOM 1169 C C . VAL A 1 138 ? -8.389 3.552 3.685 1.00 88.56 138 VAL A C 1
ATOM 1171 O O . VAL A 1 138 ? -8.818 3.359 4.821 1.00 88.56 138 VAL A O 1
ATOM 1174 N N . ASN A 1 139 ? -7.634 4.616 3.394 1.00 87.69 139 ASN A N 1
ATOM 1175 C CA . ASN A 1 139 ? -7.339 5.652 4.386 1.00 87.69 139 ASN A CA 1
ATOM 1176 C C . ASN A 1 139 ? -8.624 6.362 4.853 1.00 87.69 139 ASN A C 1
ATOM 1178 O O . ASN A 1 139 ? -8.798 6.599 6.047 1.00 87.69 139 ASN A O 1
ATOM 1182 N N . GLN A 1 140 ? -9.544 6.669 3.934 1.00 90.00 140 GLN A N 1
ATOM 1183 C CA . GLN A 1 140 ? -10.846 7.248 4.271 1.00 90.00 140 GLN A CA 1
ATOM 1184 C C . GLN A 1 140 ? -11.710 6.271 5.075 1.00 90.00 140 GLN A C 1
ATOM 1186 O O . GLN A 1 140 ? -12.334 6.687 6.050 1.00 90.00 140 GLN A O 1
ATOM 1191 N N . MET A 1 141 ? -11.709 4.982 4.716 1.00 89.94 141 MET A N 1
ATOM 1192 C CA . MET A 1 141 ? -12.397 3.935 5.478 1.00 89.94 141 MET A CA 1
ATOM 1193 C C . MET A 1 141 ? -11.888 3.870 6.917 1.00 89.94 141 MET A C 1
ATOM 1195 O O . MET A 1 141 ? -12.701 3.873 7.834 1.00 89.94 141 MET A O 1
ATOM 1199 N N . PHE A 1 142 ? -10.567 3.880 7.119 1.00 91.19 142 PHE A N 1
ATOM 1200 C CA . PHE A 1 142 ? -9.958 3.886 8.447 1.00 91.19 142 PHE A CA 1
ATOM 1201 C C . PHE A 1 142 ? -10.360 5.118 9.266 1.00 91.19 142 PHE A C 1
ATOM 1203 O O . PHE A 1 142 ? -10.828 4.986 10.396 1.00 91.19 142 PHE A O 1
ATOM 1210 N N . CYS A 1 143 ? -10.226 6.318 8.691 1.00 89.25 143 CYS A N 1
ATOM 1211 C CA . CYS A 1 143 ? -10.583 7.563 9.372 1.00 89.25 143 CYS A CA 1
ATOM 1212 C C . CYS A 1 143 ? -12.063 7.601 9.761 1.00 89.25 143 CYS A C 1
ATOM 1214 O O . CYS A 1 143 ? -12.393 7.988 10.881 1.00 89.25 143 CYS A O 1
ATOM 1216 N N . LYS A 1 144 ? -12.947 7.178 8.849 1.00 87.88 144 LYS A N 1
ATOM 1217 C CA . LYS A 1 144 ? -14.386 7.118 9.101 1.00 87.88 144 LYS A CA 1
ATOM 1218 C C . LYS A 1 144 ? -14.714 6.097 10.187 1.00 87.88 144 LYS A C 1
ATOM 1220 O O . LYS A 1 144 ? -15.365 6.448 11.160 1.00 87.88 144 LYS A O 1
ATOM 1225 N N . TRP A 1 145 ? -14.213 4.871 10.051 1.00 91.69 145 TRP A N 1
ATOM 1226 C CA . TRP A 1 145 ? -14.415 3.806 11.031 1.00 91.69 145 TRP A CA 1
ATOM 1227 C C . TRP A 1 145 ? -13.987 4.242 12.435 1.00 91.69 145 TRP A C 1
ATOM 1229 O O . TRP A 1 145 ? -14.757 4.102 13.379 1.00 91.69 145 TRP A O 1
ATOM 1239 N N . LYS A 1 146 ? -12.808 4.860 12.562 1.00 88.81 146 LYS A N 1
ATOM 1240 C CA . LYS A 1 146 ? -12.294 5.368 13.838 1.00 88.81 146 LYS A CA 1
ATOM 1241 C C . LYS A 1 146 ? -13.160 6.491 14.416 1.00 88.81 146 LYS A C 1
ATOM 1243 O O . LYS A 1 146 ? -13.368 6.529 15.625 1.00 88.81 146 LYS A O 1
ATOM 1248 N N . SER A 1 147 ? -13.637 7.407 13.570 1.00 86.31 147 SER A N 1
ATOM 1249 C CA . SER A 1 147 ? -14.533 8.490 13.991 1.00 86.31 147 SER A CA 1
ATOM 1250 C C . SER A 1 147 ? -15.855 7.938 14.524 1.00 86.31 147 SER A C 1
ATOM 1252 O O . SER A 1 147 ? -16.295 8.344 15.593 1.00 86.31 147 SER A O 1
ATOM 1254 N N . ASP A 1 148 ? -16.445 6.976 13.813 1.00 85.25 148 ASP A N 1
ATOM 1255 C CA . ASP A 1 148 ? -17.743 6.387 14.153 1.00 85.25 148 ASP A CA 1
ATOM 1256 C C . ASP A 1 148 ? -17.647 5.430 15.361 1.00 85.25 148 ASP A C 1
ATOM 1258 O O . ASP A 1 148 ? -18.642 5.162 16.034 1.00 85.25 148 ASP A O 1
ATOM 1262 N N . LEU A 1 149 ? -16.456 4.892 15.644 1.00 84.56 149 LEU A N 1
ATOM 1263 C CA . LEU A 1 149 ? -16.231 3.872 16.669 1.00 84.56 149 LEU A CA 1
ATOM 1264 C C . LEU A 1 149 ? -16.614 4.348 18.074 1.00 84.56 149 LEU A C 1
ATOM 1266 O O . LEU A 1 149 ? -17.298 3.631 18.805 1.00 84.56 149 LEU A O 1
ATOM 1270 N N . LYS A 1 150 ? -16.187 5.560 18.443 1.00 78.00 150 LYS A N 1
ATOM 1271 C CA . LYS A 1 150 ? -16.443 6.111 19.777 1.00 78.00 150 LYS A CA 1
ATOM 1272 C C . LYS A 1 150 ? -17.939 6.299 20.014 1.00 78.00 150 LYS A C 1
ATOM 1274 O O . LYS A 1 150 ? -18.444 5.870 21.046 1.00 78.00 150 LYS A O 1
ATOM 1279 N N . ASP A 1 151 ? -18.643 6.849 19.032 1.00 78.88 151 ASP A N 1
ATOM 1280 C CA . ASP A 1 151 ? -20.084 7.087 19.120 1.00 78.88 151 ASP A CA 1
ATOM 1281 C C . ASP A 1 151 ? -20.857 5.762 19.193 1.00 78.88 151 ASP A C 1
ATOM 1283 O O . ASP A 1 151 ? -21.764 5.606 20.005 1.00 78.88 151 ASP A O 1
ATOM 1287 N N . ARG A 1 152 ? -20.453 4.745 18.419 1.00 78.88 152 ARG A N 1
ATOM 1288 C CA . ARG A 1 152 ? -21.096 3.417 18.432 1.00 78.88 152 ARG A CA 1
ATOM 1289 C C . ARG A 1 152 ? -20.974 2.696 19.777 1.00 78.88 152 ARG A C 1
ATOM 1291 O O . ARG A 1 152 ? -21.900 1.980 20.156 1.00 78.88 152 ARG A O 1
ATOM 1298 N N . ILE A 1 153 ? -19.854 2.856 20.474 1.00 72.81 153 ILE A N 1
ATOM 1299 C CA . ILE A 1 153 ? -19.602 2.172 21.749 1.00 72.81 153 ILE A CA 1
ATOM 1300 C C . ILE A 1 153 ? -20.214 2.951 22.912 1.00 72.81 153 ILE A C 1
ATOM 1302 O O . ILE A 1 153 ? -20.917 2.363 23.729 1.00 72.81 153 ILE A O 1
ATOM 1306 N N . VAL A 1 154 ? -20.024 4.273 22.953 1.00 69.81 154 VAL A N 1
ATOM 1307 C CA . VAL A 1 154 ? -20.546 5.130 24.033 1.00 69.81 154 VAL A CA 1
ATOM 1308 C C . VAL A 1 154 ? -22.076 5.196 24.017 1.00 69.81 154 VAL A C 1
ATOM 1310 O O . VAL A 1 154 ? -22.698 5.244 25.073 1.00 69.81 154 VAL A O 1
ATOM 1313 N N . GLU A 1 155 ? -22.711 5.130 22.844 1.00 72.69 155 GLU A N 1
ATOM 1314 C CA . GLU A 1 155 ? -24.177 5.073 22.730 1.00 72.69 155 GLU A CA 1
ATOM 1315 C C . GLU A 1 155 ? -24.757 3.667 22.984 1.00 72.69 155 GLU A C 1
ATOM 1317 O O . GLU A 1 155 ? -25.955 3.451 22.794 1.00 72.69 155 GLU A O 1
ATOM 1322 N N . GLY A 1 156 ? -23.932 2.686 23.372 1.00 63.97 156 GLY A N 1
ATOM 1323 C CA . GLY A 1 156 ? -24.379 1.323 23.674 1.00 63.97 156 GLY A CA 1
ATOM 1324 C C . GLY A 1 156 ? -24.920 0.556 22.461 1.00 63.97 156 GLY A C 1
ATOM 1325 O O . GLY A 1 156 ? -25.624 -0.440 22.621 1.00 63.97 156 GLY A O 1
ATOM 1326 N N . LYS A 1 157 ? -24.604 0.989 21.231 1.00 64.38 157 LYS A N 1
ATOM 1327 C CA . LYS A 1 157 ? -25.068 0.330 19.995 1.00 64.38 157 LYS A CA 1
ATOM 1328 C C . LYS A 1 157 ? -24.401 -1.030 19.766 1.00 64.38 157 LYS A C 1
ATOM 1330 O O . LYS A 1 157 ? -24.870 -1.790 18.920 1.00 64.38 157 LYS A O 1
ATOM 1335 N N . ILE A 1 158 ? -23.321 -1.343 20.490 1.00 61.47 158 ILE A N 1
ATOM 1336 C CA . ILE A 1 158 ? -22.619 -2.627 20.404 1.00 61.47 158 ILE A CA 1
ATOM 1337 C C . ILE A 1 158 ? -22.322 -3.161 21.808 1.00 61.47 158 ILE A C 1
ATOM 1339 O O . ILE A 1 158 ? -21.476 -2.631 22.517 1.00 61.47 158 ILE A O 1
ATOM 1343 N N . ILE A 1 159 ? -23.004 -4.245 22.181 1.00 61.47 159 ILE A N 1
ATOM 1344 C CA . ILE A 1 159 ? -22.923 -4.860 23.519 1.00 61.47 159 ILE A CA 1
ATOM 1345 C C . ILE A 1 159 ? -21.681 -5.769 23.654 1.00 61.47 159 ILE A C 1
ATOM 1347 O O . ILE A 1 159 ? -21.116 -5.887 24.730 1.00 61.47 159 ILE A O 1
ATOM 1351 N N . ASN A 1 160 ? -21.201 -6.349 22.545 1.00 70.81 160 ASN A N 1
ATOM 1352 C CA . ASN A 1 160 ? -19.960 -7.137 22.457 1.00 70.81 160 ASN A CA 1
ATOM 1353 C C . ASN A 1 160 ? -18.974 -6.462 21.493 1.00 70.81 160 ASN A C 1
ATOM 1355 O O . ASN A 1 160 ? -18.646 -7.001 20.433 1.00 70.81 160 ASN A O 1
ATOM 1359 N N . TRP A 1 161 ? -18.583 -5.228 21.812 1.00 74.12 161 TRP A N 1
ATOM 1360 C CA . TRP A 1 161 ? -17.891 -4.355 20.864 1.00 74.12 161 TRP A CA 1
ATOM 1361 C C . TRP A 1 161 ? -16.513 -4.863 20.449 1.00 74.12 161 TRP A C 1
ATOM 1363 O O . TRP A 1 161 ? -16.181 -4.733 19.278 1.00 74.12 161 TRP A O 1
ATOM 1373 N N . GLN A 1 162 ? -15.754 -5.496 21.347 1.00 79.31 162 GLN A N 1
ATOM 1374 C CA . GLN A 1 162 ? -14.374 -5.917 21.076 1.00 79.31 162 GLN A CA 1
ATOM 1375 C C . GLN A 1 162 ? -14.260 -6.810 19.834 1.00 79.31 162 GLN A C 1
ATOM 1377 O O . GLN A 1 162 ? -13.554 -6.448 18.900 1.00 79.31 162 GLN A O 1
ATOM 1382 N N . ASN A 1 163 ? -15.019 -7.910 19.768 1.00 82.12 163 ASN A N 1
ATOM 1383 C CA . ASN A 1 163 ? -14.958 -8.839 18.631 1.00 82.12 163 ASN A CA 1
ATOM 1384 C C . ASN A 1 163 ? -15.390 -8.173 17.317 1.00 82.12 163 ASN A C 1
ATOM 1386 O O . ASN A 1 163 ? -14.725 -8.311 16.298 1.00 82.12 163 ASN A O 1
ATOM 1390 N N . VAL A 1 164 ? -16.489 -7.412 17.345 1.00 83.88 164 VAL A N 1
ATOM 1391 C CA . VAL A 1 164 ? -17.028 -6.746 16.147 1.00 83.88 164 VAL A CA 1
ATOM 1392 C C . VAL A 1 164 ? -16.038 -5.717 15.605 1.00 83.88 164 VAL A C 1
ATOM 1394 O O . VAL A 1 164 ? -15.801 -5.633 14.404 1.00 83.88 164 VAL A O 1
ATOM 1397 N N . VAL A 1 165 ? -15.451 -4.929 16.498 1.00 86.62 165 VAL A N 1
ATOM 1398 C CA . VAL A 1 165 ? -14.533 -3.846 16.152 1.00 86.62 165 VAL A CA 1
ATOM 1399 C C . VAL A 1 165 ? -13.175 -4.398 15.720 1.00 86.62 165 VAL A C 1
ATOM 1401 O O . VAL A 1 165 ? -12.564 -3.853 14.803 1.00 86.62 165 VAL A O 1
ATOM 1404 N N . GLU A 1 166 ? -12.712 -5.489 16.330 1.00 88.75 166 GLU A N 1
ATOM 1405 C CA . GLU A 1 166 ? -11.492 -6.182 15.918 1.00 88.75 166 GLU A CA 1
ATOM 1406 C C . GLU A 1 166 ? -11.651 -6.833 14.536 1.00 88.75 166 GLU A C 1
ATOM 1408 O O . GLU A 1 166 ? -10.750 -6.719 13.704 1.00 88.75 166 GLU A O 1
ATOM 1413 N N . ASP A 1 167 ? -12.810 -7.423 14.237 1.00 90.00 167 ASP A N 1
ATOM 1414 C CA . ASP A 1 167 ? -13.122 -7.954 12.906 1.00 90.00 167 ASP A CA 1
ATOM 1415 C C . ASP A 1 167 ? -13.164 -6.846 11.842 1.00 90.00 167 ASP A C 1
ATOM 1417 O O . ASP A 1 167 ? -12.561 -6.980 10.774 1.00 90.00 167 ASP A O 1
ATOM 1421 N N . GLU A 1 168 ? -13.822 -5.720 12.134 1.00 91.31 168 GLU A N 1
ATOM 1422 C CA . GLU A 1 168 ? -13.840 -4.546 11.251 1.00 91.31 168 GLU A CA 1
ATOM 1423 C C . GLU A 1 168 ? -12.425 -3.993 11.016 1.00 91.31 168 GLU A C 1
ATOM 1425 O O . GLU A 1 168 ? -12.046 -3.701 9.877 1.00 91.31 168 GLU A O 1
ATOM 1430 N N . TRP A 1 169 ? -11.614 -3.898 12.075 1.00 93.06 169 TRP A N 1
ATOM 1431 C CA . TRP A 1 169 ? -10.210 -3.504 11.974 1.00 93.06 169 TRP A CA 1
ATOM 1432 C C . TRP A 1 169 ? -9.413 -4.470 11.090 1.00 93.06 169 TRP A C 1
ATOM 1434 O O . TRP A 1 169 ? -8.676 -4.036 10.199 1.00 93.06 169 TRP A O 1
ATOM 1444 N N . ASN A 1 170 ? -9.588 -5.779 11.278 1.00 93.44 170 ASN A N 1
ATOM 1445 C CA . ASN A 1 170 ? -8.913 -6.801 10.484 1.00 93.44 170 ASN A CA 1
ATOM 1446 C C . ASN A 1 170 ? -9.262 -6.696 8.994 1.00 93.44 170 ASN A C 1
ATOM 1448 O O . ASN A 1 170 ? -8.358 -6.790 8.165 1.00 93.44 170 ASN A O 1
ATOM 1452 N N . GLN A 1 171 ? -10.518 -6.403 8.648 1.00 94.06 171 GLN A N 1
ATOM 1453 C CA . GLN A 1 171 ? -10.933 -6.170 7.259 1.00 94.06 171 GLN A CA 1
ATOM 1454 C C . GLN A 1 171 ? -10.284 -4.915 6.656 1.00 94.06 171 GLN A C 1
ATOM 1456 O O . GLN A 1 171 ? -9.821 -4.940 5.513 1.00 94.06 171 GLN A O 1
ATOM 1461 N N . ILE A 1 172 ? -10.206 -3.812 7.412 1.00 93.88 172 ILE A N 1
ATOM 1462 C CA . ILE A 1 172 ? -9.533 -2.577 6.966 1.00 93.88 172 ILE A CA 1
ATOM 1463 C C . ILE A 1 172 ? -8.042 -2.841 6.724 1.00 93.88 172 ILE A C 1
ATOM 1465 O O . ILE A 1 172 ? -7.492 -2.426 5.699 1.00 93.88 172 ILE A O 1
ATOM 1469 N N . LYS A 1 173 ? -7.396 -3.568 7.639 1.00 94.00 173 LYS A N 1
ATOM 1470 C CA . LYS A 1 173 ? -5.991 -3.973 7.546 1.00 94.00 173 LYS A CA 1
ATOM 1471 C C . LYS A 1 173 ? -5.731 -4.860 6.331 1.00 94.00 173 LYS A C 1
ATOM 1473 O O . LYS A 1 173 ? -4.801 -4.595 5.570 1.00 94.00 173 LYS A O 1
ATOM 1478 N N . GLU A 1 174 ? -6.554 -5.881 6.120 1.00 94.75 174 GLU A N 1
ATOM 1479 C CA . GLU A 1 174 ? -6.442 -6.781 4.972 1.00 94.75 174 GLU A CA 1
ATOM 1480 C C . GLU A 1 174 ? -6.607 -6.016 3.656 1.00 94.75 174 GLU A C 1
ATOM 1482 O O . GLU A 1 174 ? -5.751 -6.112 2.777 1.00 94.75 174 GLU A O 1
ATOM 1487 N N . LYS A 1 175 ? -7.619 -5.144 3.559 1.00 92.62 175 LYS A N 1
ATOM 1488 C CA . LYS A 1 175 ? -7.826 -4.293 2.379 1.00 92.62 175 LYS A CA 1
ATOM 1489 C C . LYS A 1 175 ? -6.646 -3.343 2.137 1.00 92.62 175 LYS A C 1
ATOM 1491 O O . LYS A 1 175 ? -6.250 -3.135 0.991 1.00 92.62 175 LYS A O 1
ATOM 1496 N N . LYS A 1 176 ? -6.038 -2.789 3.194 1.00 91.75 176 LYS A N 1
ATOM 1497 C CA . LYS A 1 176 ? -4.834 -1.943 3.090 1.00 91.75 176 LYS A CA 1
ATOM 1498 C C . LYS A 1 176 ? -3.648 -2.720 2.521 1.00 91.75 176 LYS A C 1
ATOM 1500 O O . LYS A 1 176 ? -2.960 -2.220 1.628 1.00 91.75 176 LYS A O 1
ATOM 1505 N N . MET A 1 177 ? -3.415 -3.927 3.030 1.00 92.12 177 MET A N 1
ATOM 1506 C CA . MET A 1 177 ? -2.335 -4.806 2.580 1.00 92.12 177 MET A CA 1
ATOM 1507 C C . MET A 1 177 ? -2.540 -5.255 1.135 1.00 92.12 177 MET A C 1
ATOM 1509 O O . MET A 1 177 ? -1.610 -5.154 0.335 1.00 92.12 177 MET A O 1
ATOM 1513 N N . GLN A 1 178 ? -3.762 -5.663 0.788 1.00 91.25 178 GLN A N 1
ATOM 1514 C CA . GLN A 1 178 ? -4.135 -6.059 -0.565 1.00 91.25 178 GLN A CA 1
ATOM 1515 C C . GLN A 1 178 ? -3.912 -4.913 -1.556 1.00 91.25 178 GLN A C 1
ATOM 1517 O O . GLN A 1 178 ? -3.154 -5.072 -2.507 1.00 91.25 178 GLN A O 1
ATOM 1522 N N . ASN A 1 179 ? -4.445 -3.718 -1.277 1.00 90.12 179 ASN A N 1
ATOM 1523 C CA . ASN A 1 179 ? -4.267 -2.555 -2.151 1.00 90.12 179 ASN A CA 1
ATOM 1524 C C . ASN A 1 179 ? -2.792 -2.150 -2.300 1.00 90.12 179 ASN A C 1
ATOM 1526 O O . ASN A 1 179 ? -2.383 -1.679 -3.361 1.00 90.12 179 ASN A O 1
ATOM 1530 N N . THR A 1 180 ? -1.986 -2.332 -1.250 1.00 88.12 180 THR A N 1
ATOM 1531 C CA . THR A 1 180 ? -0.542 -2.069 -1.302 1.00 88.12 180 THR A CA 1
ATOM 1532 C C . THR A 1 180 ? 0.175 -3.057 -2.224 1.00 88.12 180 THR A C 1
ATOM 1534 O O . THR A 1 180 ? 1.007 -2.642 -3.032 1.00 88.12 180 THR A O 1
ATOM 1537 N N . ASN A 1 181 ? -0.147 -4.348 -2.126 1.00 88.69 181 ASN A N 1
ATOM 1538 C CA . ASN A 1 181 ? 0.439 -5.383 -2.977 1.00 88.69 181 ASN A CA 1
ATOM 1539 C C . ASN A 1 181 ? -0.019 -5.236 -4.434 1.00 88.69 181 ASN A C 1
ATOM 1541 O O . ASN A 1 181 ? 0.827 -5.143 -5.316 1.00 88.69 181 ASN A O 1
ATOM 1545 N N . ASP A 1 182 ? -1.323 -5.076 -4.673 1.00 89.88 182 ASP A N 1
ATOM 1546 C CA . ASP A 1 182 ? -1.889 -4.900 -6.016 1.00 89.88 182 ASP A CA 1
ATOM 1547 C C . ASP A 1 182 ? -1.296 -3.686 -6.730 1.00 89.88 182 ASP A C 1
ATOM 1549 O O . ASP A 1 182 ? -1.024 -3.722 -7.930 1.00 89.88 182 ASP A O 1
ATOM 1553 N N . ARG A 1 183 ? -1.071 -2.589 -5.997 1.00 87.19 183 ARG A N 1
ATOM 1554 C CA . ARG A 1 183 ? -0.383 -1.416 -6.540 1.00 87.19 183 ARG A CA 1
ATOM 1555 C C . ARG A 1 183 ? 1.057 -1.741 -6.928 1.00 87.19 183 ARG A C 1
ATOM 1557 O O . ARG A 1 183 ? 1.482 -1.331 -8.005 1.00 87.19 183 ARG A O 1
ATOM 1564 N N . SER A 1 184 ? 1.798 -2.439 -6.067 1.00 87.19 184 SER A N 1
ATOM 1565 C CA . SER A 1 184 ? 3.175 -2.851 -6.361 1.00 87.19 184 SER A CA 1
ATOM 1566 C C . SER A 1 184 ? 3.228 -3.697 -7.633 1.00 87.19 184 SER A C 1
ATOM 1568 O O . SER A 1 184 ? 3.999 -3.391 -8.540 1.00 87.19 184 SER A O 1
ATOM 1570 N N . ASP A 1 185 ? 2.335 -4.678 -7.759 1.00 89.19 185 ASP A N 1
ATOM 1571 C CA . ASP A 1 185 ? 2.282 -5.576 -8.914 1.00 89.19 185 ASP A CA 1
ATOM 1572 C C . ASP A 1 185 ? 1.901 -4.843 -10.203 1.00 89.19 185 ASP A C 1
ATOM 1574 O O . ASP A 1 185 ? 2.527 -5.056 -11.241 1.00 89.19 185 ASP A O 1
ATOM 1578 N N . LYS A 1 186 ? 0.945 -3.907 -10.148 1.00 89.50 186 LYS A N 1
ATOM 1579 C CA . LYS A 1 186 ? 0.586 -3.063 -11.300 1.00 89.50 186 LYS A CA 1
ATOM 1580 C C . LYS A 1 186 ? 1.732 -2.161 -11.746 1.00 89.50 186 LYS A C 1
ATOM 1582 O O . LYS A 1 186 ? 1.953 -2.023 -12.946 1.00 89.50 186 LYS A O 1
ATOM 1587 N N . ILE A 1 187 ? 2.465 -1.563 -10.804 1.00 87.69 187 ILE A N 1
ATOM 1588 C CA . ILE A 1 187 ? 3.644 -0.747 -11.121 1.00 87.69 187 ILE A CA 1
ATOM 1589 C C . ILE A 1 187 ? 4.738 -1.623 -11.747 1.00 87.69 187 ILE A C 1
ATOM 1591 O O . ILE A 1 187 ? 5.277 -1.259 -12.792 1.00 87.69 187 ILE A O 1
ATOM 1595 N N . LYS A 1 188 ? 5.030 -2.794 -11.160 1.00 87.44 188 LYS A N 1
ATOM 1596 C CA . LYS A 1 188 ? 5.984 -3.765 -11.719 1.00 87.44 188 LYS A CA 1
ATOM 1597 C C . LYS A 1 188 ? 5.593 -4.171 -13.140 1.00 87.44 188 LYS A C 1
ATOM 1599 O O . LYS A 1 188 ? 6.450 -4.195 -14.018 1.00 87.44 188 LYS A O 1
ATOM 1604 N N . GLN A 1 189 ? 4.317 -4.469 -13.377 1.00 89.38 189 GLN A N 1
ATOM 1605 C CA . GLN A 1 189 ? 3.835 -4.894 -14.689 1.00 89.38 189 GLN A CA 1
ATOM 1606 C C . GLN A 1 189 ? 3.943 -3.777 -15.730 1.00 89.38 189 GLN A C 1
ATOM 1608 O O . GLN A 1 189 ? 4.530 -3.997 -16.784 1.00 89.38 189 GLN A O 1
ATOM 1613 N N . ALA A 1 190 ? 3.462 -2.570 -15.417 1.00 89.00 190 ALA A N 1
ATOM 1614 C CA . ALA A 1 190 ? 3.554 -1.428 -16.328 1.00 89.00 190 ALA A CA 1
ATOM 1615 C C . ALA A 1 190 ? 5.009 -1.124 -16.716 1.00 89.00 190 ALA A C 1
ATOM 1617 O O . ALA A 1 190 ? 5.306 -0.796 -17.864 1.00 89.00 190 ALA A O 1
ATOM 1618 N N . TYR A 1 191 ? 5.926 -1.279 -15.762 1.00 86.81 191 TYR A N 1
ATOM 1619 C CA . TYR A 1 191 ? 7.345 -1.104 -16.006 1.00 86.81 191 TYR A CA 1
ATOM 1620 C C . TYR A 1 191 ? 7.951 -2.215 -16.876 1.00 86.81 191 TYR A C 1
ATOM 1622 O O . TYR A 1 191 ? 8.674 -1.915 -17.824 1.00 86.81 191 TYR A O 1
ATOM 1630 N N . LYS A 1 192 ? 7.628 -3.488 -16.610 1.00 86.12 192 LYS A N 1
ATOM 1631 C CA . LYS A 1 192 ? 8.039 -4.617 -17.465 1.00 86.12 192 LYS A CA 1
ATOM 1632 C C . LYS A 1 192 ? 7.567 -4.439 -18.904 1.00 86.12 192 LYS A C 1
ATOM 1634 O O . LYS A 1 192 ? 8.337 -4.669 -19.838 1.00 86.12 192 LYS A O 1
ATOM 1639 N N . ASP A 1 193 ? 6.320 -4.012 -19.078 1.00 88.69 193 ASP A N 1
ATOM 1640 C CA . ASP A 1 193 ? 5.736 -3.771 -20.395 1.00 88.69 193 ASP A CA 1
ATOM 1641 C C . ASP A 1 193 ? 6.489 -2.646 -21.118 1.00 88.69 193 ASP A C 1
ATOM 1643 O O . ASP A 1 193 ? 6.870 -2.796 -22.279 1.00 88.69 193 ASP A O 1
ATOM 1647 N N . TRP A 1 194 ? 6.787 -1.548 -20.416 1.00 89.50 194 TRP A N 1
ATOM 1648 C CA . TRP A 1 194 ? 7.564 -0.439 -20.969 1.00 89.50 194 TRP A CA 1
ATOM 1649 C C . TRP A 1 194 ? 8.991 -0.848 -21.350 1.00 89.50 194 TRP A C 1
ATOM 1651 O O . TRP A 1 194 ? 9.435 -0.552 -22.461 1.00 89.50 194 TRP A O 1
ATOM 1661 N N . LEU A 1 195 ? 9.691 -1.582 -20.479 1.00 85.75 195 LEU A N 1
ATOM 1662 C CA . LEU A 1 195 ? 11.028 -2.098 -20.769 1.00 85.75 195 LEU A CA 1
ATOM 1663 C C . LEU A 1 195 ? 11.034 -3.010 -21.996 1.00 85.75 195 LEU A C 1
ATOM 1665 O O . LEU A 1 195 ? 11.909 -2.868 -22.843 1.00 85.75 195 LEU A O 1
ATOM 1669 N N . THR A 1 196 ? 10.043 -3.891 -22.127 1.00 85.25 196 THR A N 1
ATOM 1670 C CA . THR A 1 196 ? 9.929 -4.805 -23.274 1.00 85.25 196 THR A CA 1
ATOM 1671 C C . THR A 1 196 ? 9.752 -4.035 -24.587 1.00 85.25 196 THR A C 1
ATOM 1673 O O . THR A 1 196 ? 10.300 -4.419 -25.620 1.00 85.25 196 THR A O 1
ATOM 1676 N N . ILE A 1 197 ? 9.006 -2.926 -24.559 1.00 88.06 197 ILE A N 1
ATOM 1677 C CA . ILE A 1 197 ? 8.782 -2.064 -25.728 1.00 88.06 197 ILE A CA 1
ATOM 1678 C C . ILE A 1 197 ? 10.050 -1.283 -26.092 1.00 88.06 197 ILE A C 1
ATOM 1680 O O . ILE A 1 197 ? 10.375 -1.155 -27.273 1.00 88.06 197 ILE A O 1
ATOM 1684 N N . LYS A 1 198 ? 10.756 -0.740 -25.095 1.00 85.31 198 LYS A N 1
ATOM 1685 C CA . LYS A 1 198 ? 11.923 0.131 -25.302 1.00 85.31 198 LYS A CA 1
ATOM 1686 C C . LYS A 1 198 ? 13.222 -0.625 -25.542 1.00 85.31 198 LYS A C 1
ATOM 1688 O O . LYS A 1 198 ? 14.053 -0.161 -26.316 1.00 85.31 198 LYS A O 1
ATOM 1693 N N . PHE A 1 199 ? 13.374 -1.790 -24.924 1.00 84.06 199 PHE A N 1
ATOM 1694 C CA . PHE A 1 199 ? 14.594 -2.597 -24.929 1.00 84.06 199 PHE A CA 1
ATOM 1695 C C . PHE A 1 199 ? 14.297 -4.064 -25.298 1.00 84.06 199 PHE A C 1
ATOM 1697 O O . PHE A 1 199 ? 14.628 -4.973 -24.539 1.00 84.06 199 PHE A O 1
ATOM 1704 N N . PRO A 1 200 ? 13.717 -4.340 -26.483 1.00 75.19 200 PRO A N 1
ATOM 1705 C CA . PRO A 1 200 ? 13.238 -5.676 -26.865 1.00 75.19 200 PRO A CA 1
ATOM 1706 C C . PRO A 1 200 ? 14.345 -6.736 -27.003 1.00 75.19 200 PRO A C 1
ATOM 1708 O O . PRO A 1 200 ? 14.064 -7.929 -27.089 1.00 75.19 200 PRO A O 1
ATOM 1711 N N . SER A 1 201 ? 15.611 -6.314 -27.066 1.00 68.62 201 SER A N 1
ATOM 1712 C CA . SER A 1 201 ? 16.789 -7.184 -27.121 1.00 68.62 201 SER A CA 1
ATOM 1713 C C . SER A 1 201 ? 17.322 -7.581 -25.738 1.00 68.62 201 SER A C 1
ATOM 1715 O O . SER A 1 201 ? 18.220 -8.425 -25.658 1.00 68.62 201 SER A O 1
ATOM 1717 N N . PHE A 1 202 ? 16.800 -6.996 -24.655 1.00 66.69 202 PHE A N 1
ATOM 1718 C CA . PHE A 1 202 ? 17.223 -7.294 -23.293 1.00 66.69 202 PHE A CA 1
ATOM 1719 C C . PHE A 1 202 ? 16.416 -8.463 -22.715 1.00 66.69 202 PHE A C 1
ATOM 1721 O O . PHE A 1 202 ? 15.190 -8.477 -22.742 1.00 66.69 202 PHE A O 1
ATOM 1728 N N . ASN A 1 203 ? 17.107 -9.482 -22.199 1.00 59.44 203 ASN A N 1
ATOM 1729 C CA . ASN A 1 203 ? 16.454 -10.667 -21.647 1.00 59.44 203 ASN A CA 1
ATOM 1730 C C . ASN A 1 203 ? 16.031 -10.382 -20.193 1.00 59.44 203 ASN A C 1
ATOM 1732 O O . ASN A 1 203 ? 16.872 -10.406 -19.290 1.00 59.44 203 ASN A O 1
ATOM 1736 N N . HIS A 1 204 ? 14.748 -10.081 -19.977 1.00 60.22 204 HIS A N 1
ATOM 1737 C CA . HIS A 1 204 ? 14.162 -9.721 -18.677 1.00 60.22 204 HIS A CA 1
ATOM 1738 C C . HIS A 1 204 ? 14.047 -10.933 -17.727 1.00 60.22 204 HIS A C 1
ATOM 1740 O O . HIS A 1 204 ? 12.956 -11.376 -17.386 1.00 60.22 204 HIS A O 1
ATOM 1746 N N . ASN A 1 205 ? 15.180 -11.493 -17.291 1.00 53.19 205 ASN A N 1
ATOM 1747 C CA . ASN A 1 205 ? 15.235 -12.634 -16.362 1.00 53.19 205 ASN A CA 1
ATOM 1748 C C . ASN A 1 205 ? 15.264 -12.217 -14.876 1.00 53.19 205 ASN A C 1
ATOM 1750 O O . ASN A 1 205 ? 15.700 -12.998 -14.031 1.00 53.19 205 ASN A O 1
ATOM 1754 N N . PHE A 1 206 ? 14.860 -10.990 -14.537 1.00 55.62 206 PHE A N 1
ATOM 1755 C CA . PHE A 1 206 ? 14.750 -10.585 -13.135 1.00 55.62 206 PHE A CA 1
ATOM 1756 C C . PHE A 1 206 ? 13.488 -11.205 -12.514 1.00 55.62 206 PHE A C 1
ATOM 1758 O O . PHE A 1 206 ? 12.361 -10.831 -12.847 1.00 55.62 206 PHE A O 1
ATOM 1765 N N . GLU A 1 207 ? 13.688 -12.183 -11.630 1.00 53.31 207 GLU A N 1
ATOM 1766 C CA . GLU A 1 207 ? 12.642 -12.692 -10.740 1.00 53.31 207 GLU A CA 1
ATOM 1767 C C . GLU A 1 207 ? 12.447 -11.698 -9.580 1.00 53.31 207 GLU A C 1
ATOM 1769 O O . GLU A 1 207 ? 13.422 -11.234 -8.983 1.00 53.31 207 GLU A O 1
ATOM 1774 N N . TRP A 1 208 ? 11.186 -11.331 -9.325 1.00 56.75 208 TRP A N 1
ATOM 1775 C CA . TRP A 1 208 ? 10.743 -10.265 -8.415 1.00 56.75 208 TRP A CA 1
ATOM 1776 C C . TRP A 1 208 ? 10.097 -10.785 -7.140 1.00 56.75 208 TRP A C 1
ATOM 1778 O O . TRP A 1 208 ? 9.491 -11.876 -7.207 1.00 56.75 208 TRP A O 1
#

Sequence (208 aa):
MMFSKNFIIYFFSLLFLLLHCMHDMLHKENLRLVLERRYVRILAENNREDDICIKTQNKEEDSPDEVLDMLNEFIQKVEKEWEELNKMQKFKDSELKLMLTYEMYLSASTEEYRENLSEYNDLLDIVQAQNEAPLNEVNQMFCKWKSDLKDRIVEGKIINWQNVVEDEWNQIKEKKMQNTNDRSDKIKQAYKDWLTIKFPSFNHNFEW

Secondary structure (DSSP, 8-state):
-PPPHHHHHHHHHHHHHHHHHHHHHHHHHHHHHHHHHHHHHHHHHTTS---------------HHHHHHHHHHHHHHHHHHHHHHHHHHHHHHHHHHHHHHHHHHHHS-HHHHHHHHHHHHHHHHHHHHHTHHHHHHHHHHHHHHHHHHHHHHHTT--TTHHHHHHHHHHHHHHHHHHHHHHHHHHHHHHHHHHHHHH-TTS------

pLDDT: mean 72.71, std 17.17, range [30.25, 94.75]